Protein AF-A0A369YFT7-F1 (afdb_monomer)

Radius of gyration: 25.95 Å; Cα contacts (8 Å, |Δi|>4): 356; chains: 1; bounding box: 46×72×69 Å

Organism: NCBI:txid1078480

pLDDT: mean 83.48, std 13.33, range [41.38, 96.19]

Sequence (195 aa):
MGVKKPSEFSDGLKAKIPFRFQGQYYDEESGLHYNRFRYYDPEIGRFVSQDPIGLWGGVNLFEYAPNPTLWVDPLGLKYRSIGRSQNVLSDKDRTNKSTQNLSEWKRKICRSKIAEERLKFLGDNFVKIASGKWRSIDGNRQFRIKPDDYLGTHGMGKPVIPNTPHVHFEFLQPKGSSIHFNVVKNIHVPLDCCC

Foldseek 3Di:
DDDDDDPPPDDDDPDPDQDDPQQWGQDPVVRWTDQAVFTADPVVQWTPDFAPVHCVQHPDRTHQDPDSVQWGDNRSHHIDGPPDPVQLLDPPADADPQEAEAEDAVDAAAPVCLVVVVCVQQDPAWDASDVQWIAHPVSQKIKGDDPCLQQQQFADDVVGDGRFRWIWIWGWDAPPPDSHIYGNYIYTHTHDPVD

Nearest PDB structures (foldseek):
  8uxt-assembly1_A  TM=9.653E-01  e=3.811E-06  Acinetobacter baumannii AB307-0294
  7q97-assembly1_B  TM=8.320E-01  e=2.503E-06  Pseudomonas protegens Pf-5
  8qjd-assembly1_A  TM=8.197E-01  e=7.833E-06  Salmonella bongori N268-08
  8qjd-assembly2_B  TM=8.201E-01  e=1.266E-05  Salmonella bongori N268-08
  7pq5-assembly1_L  TM=8.079E-01  e=1.928E-05  Photorhabdus laumondii subsp. laumondii TTO1

Solvent-accessible surface area (backbone atoms only — not comparable to full-atom values): 11202 Å² total; per-residue (Å²): 139,80,84,75,76,82,76,87,85,79,88,82,78,83,78,84,69,45,70,63,62,82,58,25,36,54,37,83,89,79,70,30,29,42,17,83,72,37,44,30,36,78,90,83,64,28,36,80,53,71,35,93,68,38,71,82,44,32,92,57,42,35,64,50,45,100,44,69,90,42,24,41,29,62,49,43,55,49,53,45,60,78,60,65,66,87,38,61,64,52,87,76,62,49,78,53,96,81,32,46,75,44,60,43,82,93,50,68,42,35,64,79,46,48,66,58,53,46,38,71,69,39,41,98,56,59,46,77,66,50,90,50,31,34,31,15,75,89,40,40,32,36,40,38,44,49,71,52,39,51,70,0,76,73,29,44,59,87,77,67,40,70,71,34,24,26,37,38,47,32,36,34,44,64,53,73,95,44,69,48,50,38,36,49,34,38,37,38,34,37,46,39,90,90,69

Mean predicted aligned error: 14.49 Å

Structure (mmCIF, N/CA/C/O backbone):
data_AF-A0A369YFT7-F1
#
_entry.id   AF-A0A369YFT7-F1
#
loop_
_atom_site.group_PDB
_atom_site.id
_atom_site.type_symbol
_atom_site.label_atom_id
_atom_site.label_alt_id
_atom_site.label_comp_id
_atom_site.label_asym_id
_atom_site.label_entity_id
_atom_site.label_seq_id
_atom_site.pdbx_PDB_ins_code
_atom_site.Cartn_x
_atom_site.Cartn_y
_atom_site.Cartn_z
_atom_site.occupancy
_atom_site.B_iso_or_equiv
_atom_site.auth_seq_id
_atom_site.auth_comp_id
_atom_site.auth_asym_id
_atom_site.auth_atom_id
_atom_site.pdbx_PDB_model_num
ATOM 1 N N . MET A 1 1 ? 2.097 -55.453 37.021 1.00 41.38 1 MET A N 1
ATOM 2 C CA . MET A 1 1 ? 2.554 -54.436 36.048 1.00 41.38 1 MET A CA 1
ATOM 3 C C . MET A 1 1 ? 1.664 -53.208 36.190 1.00 41.38 1 MET A C 1
ATOM 5 O O . MET A 1 1 ? 0.592 -53.170 35.610 1.00 41.38 1 MET A O 1
ATOM 9 N N . GLY A 1 2 ? 2.044 -52.261 37.050 1.00 44.75 2 GLY A N 1
ATOM 10 C CA . GLY A 1 2 ? 1.312 -51.004 37.227 1.00 44.75 2 GLY A CA 1
ATOM 11 C C . GLY A 1 2 ? 1.998 -49.911 36.420 1.00 44.75 2 GLY A C 1
ATOM 12 O O . GLY A 1 2 ? 3.115 -49.522 36.754 1.00 44.75 2 GLY A O 1
ATOM 13 N N . VAL A 1 3 ? 1.363 -49.457 35.342 1.00 50.62 3 VAL A N 1
ATOM 14 C CA . VAL A 1 3 ? 1.841 -48.326 34.540 1.00 50.62 3 VAL A CA 1
ATOM 15 C C . VAL A 1 3 ? 1.751 -47.071 35.413 1.00 50.62 3 VAL A C 1
ATOM 17 O O . VAL A 1 3 ? 0.656 -46.631 35.761 1.00 50.62 3 VAL A O 1
ATOM 20 N N . LYS A 1 4 ? 2.896 -46.512 35.819 1.00 46.97 4 LYS A N 1
ATOM 21 C CA . LYS A 1 4 ? 2.940 -45.200 36.477 1.00 46.97 4 LYS A CA 1
ATOM 22 C C . LYS A 1 4 ? 2.504 -44.147 35.454 1.00 46.97 4 LYS A C 1
ATOM 24 O O . LYS A 1 4 ? 3.092 -44.073 34.377 1.00 46.97 4 LYS A O 1
ATOM 29 N N . LYS A 1 5 ? 1.485 -43.344 35.785 1.00 50.97 5 LYS A N 1
ATOM 30 C CA . LYS A 1 5 ? 1.153 -42.134 35.016 1.00 50.97 5 LYS A CA 1
ATOM 31 C C . LYS A 1 5 ? 2.390 -41.225 34.985 1.00 50.97 5 LYS A C 1
ATOM 33 O O . LYS A 1 5 ? 3.032 -41.093 36.032 1.00 50.97 5 LYS A O 1
ATOM 38 N N . PRO A 1 6 ? 2.742 -40.622 33.838 1.00 47.91 6 PRO A N 1
ATOM 39 C CA . PRO A 1 6 ? 3.833 -39.663 33.798 1.00 47.91 6 PRO A CA 1
ATOM 40 C C . PRO A 1 6 ? 3.480 -38.483 34.707 1.00 47.91 6 PRO A C 1
ATOM 42 O O . PRO A 1 6 ? 2.400 -37.906 34.608 1.00 47.91 6 PRO A O 1
ATOM 45 N N . SER A 1 7 ? 4.386 -38.188 35.635 1.00 49.47 7 SER A N 1
ATOM 46 C CA . SER A 1 7 ? 4.356 -37.008 36.489 1.00 49.47 7 SER A CA 1
ATOM 47 C C . SER A 1 7 ? 4.338 -35.756 35.617 1.00 49.47 7 SER A C 1
ATOM 49 O O . SER A 1 7 ? 5.260 -35.553 34.824 1.00 49.47 7 SER A O 1
ATOM 51 N N . GLU A 1 8 ? 3.299 -34.938 35.769 1.00 50.91 8 GLU A N 1
ATOM 52 C CA . GLU A 1 8 ? 3.213 -33.592 35.209 1.00 50.91 8 GLU A CA 1
ATOM 53 C C . GLU A 1 8 ? 4.400 -32.770 35.719 1.00 50.91 8 GLU A C 1
ATOM 55 O O . GLU A 1 8 ? 4.444 -32.346 36.870 1.00 50.91 8 GLU A O 1
ATOM 60 N N . PHE A 1 9 ? 5.4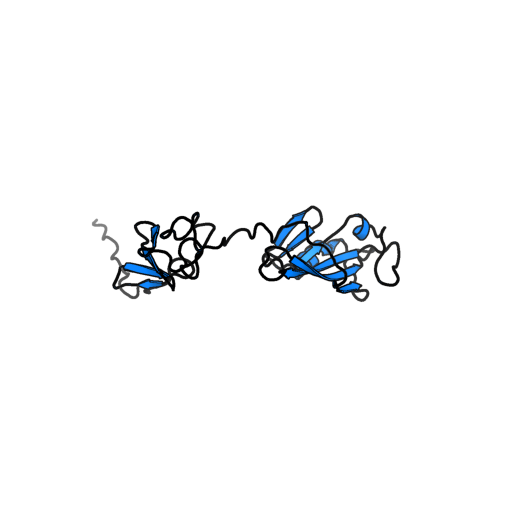05 -32.596 34.865 1.00 54.72 9 PHE A N 1
ATOM 61 C CA . PHE A 1 9 ? 6.552 -31.743 35.134 1.00 54.72 9 PHE A CA 1
ATOM 62 C C . PHE A 1 9 ? 6.399 -30.472 34.299 1.00 54.72 9 PHE A C 1
ATOM 64 O O . PHE A 1 9 ? 6.987 -30.342 33.228 1.00 54.72 9 PHE A O 1
ATOM 71 N N . SER A 1 10 ? 5.552 -29.547 34.755 1.00 51.22 10 SER A N 1
ATOM 72 C CA . SER A 1 10 ? 5.531 -28.177 34.226 1.00 51.22 10 SER A CA 1
ATOM 73 C C . SER A 1 10 ? 4.962 -27.170 35.231 1.00 51.22 10 SER A C 1
ATOM 75 O O . SER A 1 10 ? 4.058 -26.407 34.899 1.00 51.22 10 SER A O 1
ATOM 77 N N . ASP A 1 11 ? 5.499 -27.150 36.449 1.00 61.72 11 ASP A N 1
ATOM 78 C CA . ASP A 1 11 ? 5.366 -25.996 37.341 1.00 61.72 11 ASP A CA 1
ATOM 79 C C . ASP A 1 11 ? 6.701 -25.251 37.373 1.00 61.72 11 ASP A C 1
ATOM 81 O O . ASP A 1 11 ? 7.661 -25.670 38.016 1.00 61.72 11 ASP A O 1
ATOM 85 N N . GLY A 1 12 ? 6.787 -24.156 36.615 1.00 54.06 12 GLY A N 1
ATOM 86 C CA . GLY A 1 12 ? 7.964 -23.289 36.612 1.00 54.06 12 GLY A CA 1
ATOM 87 C C . GLY A 1 12 ? 8.049 -22.409 35.370 1.00 54.06 12 GLY A C 1
ATOM 88 O O . GLY A 1 12 ? 8.667 -22.792 34.386 1.00 54.06 12 GLY A O 1
ATOM 89 N N . LEU A 1 13 ? 7.442 -21.220 35.455 1.00 55.09 13 LEU A N 1
ATOM 90 C CA . LEU A 1 13 ? 7.332 -20.166 34.432 1.00 55.09 13 LEU A CA 1
ATOM 91 C C . LEU A 1 13 ? 6.370 -20.446 33.260 1.00 55.09 13 LEU A C 1
ATOM 93 O O . LEU A 1 13 ? 6.761 -20.512 32.096 1.00 55.09 13 LEU A O 1
ATOM 97 N N . LYS A 1 14 ? 5.059 -20.407 33.540 1.00 61.78 14 LYS A N 1
ATOM 98 C CA . LYS A 1 14 ? 4.131 -19.837 32.548 1.00 61.78 14 LYS A CA 1
ATOM 99 C C . LYS A 1 14 ? 4.479 -18.358 32.409 1.00 61.78 14 LYS A C 1
ATOM 101 O O . LYS A 1 14 ? 4.177 -17.565 33.299 1.00 61.78 14 LYS A O 1
ATOM 106 N N 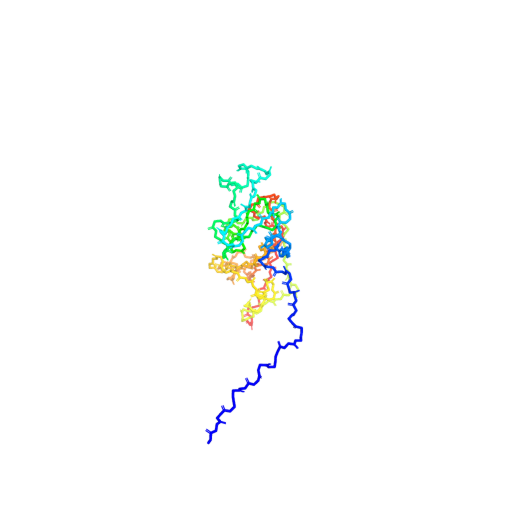. ALA A 1 15 ? 5.140 -17.989 31.317 1.00 65.31 15 ALA A N 1
ATOM 107 C CA . ALA A 1 15 ? 5.305 -16.587 30.970 1.00 65.31 15 ALA A CA 1
ATOM 108 C C . ALA A 1 15 ? 3.908 -15.950 30.884 1.00 65.31 15 ALA A C 1
ATOM 110 O O . ALA A 1 15 ? 3.095 -16.329 30.038 1.00 65.31 15 ALA A O 1
ATOM 111 N N . LYS A 1 16 ? 3.609 -15.010 31.786 1.00 77.56 16 LYS A N 1
ATOM 112 C CA . LYS A 1 16 ? 2.419 -14.165 31.683 1.00 77.56 16 LYS A CA 1
ATOM 113 C C . LYS A 1 16 ? 2.631 -13.240 30.491 1.00 77.56 16 LYS A C 1
ATOM 115 O O . LYS A 1 16 ? 3.303 -12.222 30.606 1.00 77.56 16 LYS A O 1
ATOM 120 N N . ILE A 1 17 ? 2.124 -13.640 29.329 1.00 85.19 17 ILE A N 1
ATOM 121 C CA . ILE A 1 17 ? 2.136 -12.818 28.119 1.00 85.19 17 ILE A CA 1
ATOM 122 C C . ILE A 1 17 ? 0.864 -11.966 28.165 1.00 85.19 17 ILE A C 1
ATOM 124 O O . ILE A 1 17 ? -0.229 -12.512 27.988 1.00 85.19 17 ILE A O 1
ATOM 128 N N . PRO A 1 18 ? 0.960 -10.649 28.422 1.00 88.12 18 PRO A N 1
ATOM 129 C CA . PRO A 1 18 ? -0.221 -9.801 28.533 1.00 88.12 18 PRO A CA 1
ATOM 130 C C . PRO A 1 18 ? -0.769 -9.393 27.161 1.00 88.12 18 PRO A C 1
ATOM 132 O O . PRO A 1 18 ? -1.862 -8.852 27.068 1.00 88.12 18 PRO A O 1
ATOM 135 N N . PHE A 1 19 ? -0.041 -9.652 26.076 1.00 90.19 19 PHE A N 1
ATOM 136 C CA . PHE A 1 19 ? -0.494 -9.319 24.730 1.00 90.19 19 PHE A CA 1
ATOM 137 C C . PHE A 1 19 ? -1.666 -10.213 24.298 1.00 90.19 19 PHE A C 1
ATOM 139 O O . PHE A 1 19 ? -1.686 -11.418 24.571 1.00 90.19 19 PHE A O 1
ATOM 146 N N . ARG A 1 20 ? -2.660 -9.605 23.644 1.00 89.38 20 ARG A N 1
ATOM 147 C CA . ARG A 1 20 ? -3.852 -10.274 23.094 1.00 89.38 20 ARG A CA 1
ATOM 148 C C . ARG A 1 20 ? -3.922 -10.026 21.584 1.00 89.38 20 ARG A C 1
ATOM 150 O O . ARG A 1 20 ? -2.911 -10.197 20.904 1.00 89.38 20 ARG A O 1
ATOM 157 N N . PHE A 1 21 ? -5.077 -9.644 21.032 1.00 83.69 21 PHE A N 1
ATOM 158 C CA . PHE A 1 21 ? -5.133 -9.184 19.642 1.00 83.69 21 PHE A CA 1
ATOM 159 C C . PHE A 1 21 ? -4.314 -7.904 19.434 1.00 83.69 21 PHE A C 1
ATOM 161 O O . PHE A 1 21 ? -3.857 -7.268 20.382 1.00 83.69 21 PHE A O 1
ATOM 168 N N . GLN A 1 22 ? -4.085 -7.539 18.172 1.00 78.75 22 GLN A N 1
ATOM 169 C CA . GLN A 1 22 ? -3.281 -6.369 17.820 1.00 78.75 22 GLN A CA 1
ATOM 170 C C . GLN A 1 22 ? -3.804 -5.111 18.534 1.00 78.75 22 GLN A C 1
ATOM 172 O O . GLN A 1 22 ? -4.945 -4.705 18.323 1.00 78.75 22 GLN A O 1
ATOM 177 N N . GLY A 1 23 ? -2.955 -4.502 19.368 1.00 83.44 23 GLY A N 1
ATOM 178 C CA . GLY A 1 23 ? -3.293 -3.311 20.157 1.00 83.44 23 GLY A CA 1
ATOM 179 C C . GLY A 1 23 ? -3.913 -3.578 21.535 1.00 83.44 23 GLY A C 1
ATOM 180 O O . GLY A 1 23 ? -4.126 -2.619 22.269 1.00 83.44 23 GLY A O 1
ATOM 181 N N . GLN A 1 24 ? -4.148 -4.841 21.910 1.00 91.00 24 GLN A N 1
ATOM 182 C CA . GLN A 1 24 ? -4.788 -5.213 23.173 1.00 91.00 24 GLN A CA 1
ATOM 183 C C . GLN A 1 24 ? -3.790 -5.692 24.234 1.00 91.0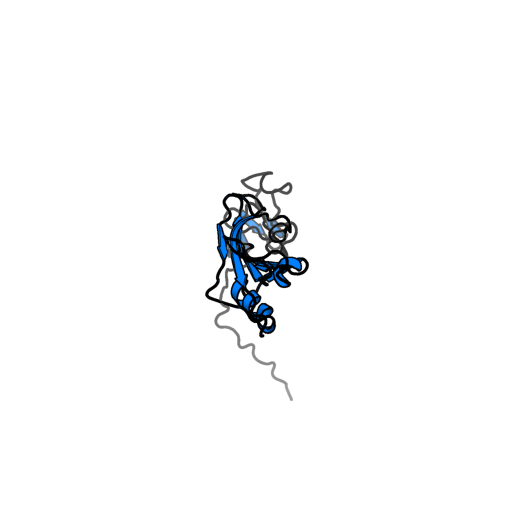0 24 GLN A C 1
ATOM 185 O O . GLN A 1 24 ? -2.902 -6.508 23.961 1.00 91.00 24 GLN A O 1
ATOM 190 N N . TYR A 1 25 ? -4.013 -5.239 25.468 1.00 93.38 25 TYR A N 1
ATOM 191 C CA . TYR A 1 25 ? -3.302 -5.670 26.669 1.00 93.38 25 TYR A CA 1
ATOM 192 C C . TYR A 1 25 ? -4.283 -6.303 27.658 1.00 93.38 25 TYR A C 1
ATOM 194 O O . TYR A 1 25 ? -5.344 -5.749 27.916 1.00 93.38 25 TYR A O 1
ATOM 202 N N . TYR A 1 26 ? -3.953 -7.465 28.201 1.00 93.81 26 TYR A N 1
ATOM 203 C CA . TYR A 1 26 ? -4.776 -8.139 29.196 1.00 93.81 26 TYR A CA 1
ATOM 204 C C . TYR A 1 26 ? -4.639 -7.481 30.558 1.00 93.81 26 TYR A C 1
ATOM 206 O O . TYR A 1 26 ? -3.531 -7.358 31.080 1.00 93.81 26 TYR A O 1
ATOM 214 N N . ASP A 1 27 ? -5.773 -7.104 31.126 1.00 91.88 27 ASP A N 1
ATOM 215 C CA . ASP A 1 27 ? -5.877 -6.620 32.488 1.00 91.88 27 ASP A CA 1
ATOM 216 C C . ASP A 1 27 ? -6.297 -7.775 33.408 1.00 91.88 27 ASP A C 1
ATOM 218 O O . ASP A 1 27 ? -7.386 -8.332 33.274 1.00 91.88 27 ASP A O 1
ATOM 222 N N . GLU A 1 28 ? -5.405 -8.170 34.321 1.00 88.75 28 GLU A N 1
ATOM 223 C CA . GLU A 1 28 ? -5.635 -9.317 35.206 1.00 88.75 28 GLU A CA 1
ATOM 224 C C . GLU A 1 28 ? -6.698 -9.041 36.276 1.00 88.75 28 GLU A C 1
ATOM 226 O O . GLU A 1 28 ? -7.331 -9.989 36.734 1.00 88.75 28 GLU A O 1
ATOM 231 N N . GLU A 1 29 ? -6.891 -7.780 36.679 1.00 90.50 29 GLU A N 1
ATOM 232 C CA . GLU A 1 29 ? -7.838 -7.413 37.740 1.00 90.50 29 GLU A CA 1
ATOM 233 C C . GLU A 1 29 ? -9.286 -7.500 37.250 1.00 90.50 29 GLU A C 1
ATOM 235 O O . GLU A 1 29 ? -10.152 -8.028 37.946 1.00 90.50 29 GLU A O 1
ATOM 240 N N . SER A 1 30 ? -9.541 -7.018 36.031 1.00 89.94 30 SER A N 1
ATOM 241 C CA . SER A 1 30 ? -10.879 -7.016 35.433 1.00 89.94 30 SER A CA 1
ATOM 242 C C . SER A 1 30 ? -11.173 -8.238 34.560 1.00 89.94 30 SER A C 1
ATOM 244 O O . SER A 1 30 ? -12.336 -8.519 34.282 1.00 89.94 30 SER A O 1
ATOM 246 N N . GLY A 1 31 ? -10.143 -8.944 34.082 1.00 92.06 31 GLY A N 1
ATOM 247 C CA . GLY A 1 31 ? -10.274 -9.979 33.050 1.00 92.06 31 GLY A CA 1
ATOM 248 C C . GLY A 1 31 ? -10.525 -9.422 31.641 1.00 92.06 31 GLY A C 1
ATOM 249 O O . GLY A 1 31 ? -10.656 -10.191 30.687 1.00 92.06 31 GLY A O 1
ATOM 250 N N . LEU A 1 32 ? -10.571 -8.095 31.480 1.00 94.62 32 LEU A N 1
ATOM 251 C CA . LEU A 1 32 ? -10.841 -7.427 30.210 1.00 94.62 32 LEU A CA 1
ATOM 252 C C . LEU A 1 32 ? -9.553 -7.158 29.423 1.00 94.62 32 LEU A C 1
ATOM 254 O O . LEU A 1 32 ? -8.429 -7.211 29.922 1.00 94.62 32 LEU A O 1
ATOM 258 N N . HIS A 1 33 ? -9.711 -6.849 28.140 1.00 94.44 33 HIS A N 1
ATOM 259 C CA . HIS A 1 33 ? -8.618 -6.453 27.264 1.00 94.44 33 HIS A CA 1
ATOM 260 C C . HIS A 1 33 ? -8.613 -4.931 27.109 1.00 94.44 33 HIS A C 1
ATOM 262 O O . HIS A 1 33 ? -9.490 -4.348 26.472 1.00 94.44 33 HIS A O 1
ATOM 268 N N . TYR A 1 34 ? -7.603 -4.272 27.661 1.00 93.19 34 TYR A N 1
ATOM 269 C CA . TYR A 1 34 ? -7.378 -2.850 27.479 1.00 93.19 34 TYR A CA 1
ATOM 270 C C . TYR A 1 34 ? -6.964 -2.544 26.036 1.00 93.19 34 TYR A C 1
ATOM 272 O O . TYR A 1 34 ? -5.948 -3.034 25.540 1.00 93.19 34 TYR A O 1
ATOM 280 N N . ASN A 1 35 ? -7.756 -1.705 25.375 1.00 92.31 35 ASN A N 1
ATOM 281 C CA . ASN A 1 35 ? -7.600 -1.295 23.988 1.00 92.31 35 ASN A CA 1
ATOM 282 C C . ASN A 1 35 ? -7.581 0.243 23.926 1.00 92.31 35 ASN A C 1
ATOM 284 O O . ASN A 1 35 ? -8.504 0.881 23.420 1.00 92.31 35 ASN A O 1
ATOM 288 N N . ARG A 1 36 ? -6.540 0.826 24.536 1.00 90.25 36 ARG A N 1
ATOM 289 C CA . ARG A 1 36 ? -6.241 2.264 24.679 1.00 90.25 36 ARG A CA 1
ATOM 290 C C . ARG A 1 36 ? -7.397 3.135 25.198 1.00 90.25 36 ARG A C 1
ATOM 292 O O . ARG A 1 36 ? -7.362 3.558 26.347 1.00 90.25 36 ARG A O 1
ATOM 299 N N . PHE A 1 37 ? -8.394 3.456 24.378 1.00 91.81 37 PHE A N 1
ATOM 300 C CA . PHE A 1 37 ? -9.533 4.278 24.803 1.00 91.81 37 PHE A CA 1
ATOM 301 C C . PHE A 1 37 ? -10.690 3.469 25.399 1.00 91.81 37 PHE A C 1
ATOM 303 O O . PHE A 1 37 ? -11.571 4.054 26.028 1.00 91.81 37 PHE A O 1
ATOM 310 N N . ARG A 1 38 ? -10.707 2.142 25.220 1.00 94.19 38 ARG A N 1
ATOM 311 C CA . ARG A 1 38 ? -11.808 1.281 25.675 1.00 94.19 38 ARG A CA 1
ATOM 312 C C . ARG A 1 38 ? -11.320 -0.055 26.221 1.00 94.19 38 ARG A C 1
ATOM 314 O O . ARG A 1 38 ? -10.252 -0.532 25.848 1.00 94.19 38 ARG A O 1
ATOM 321 N N . TYR A 1 39 ? -12.148 -0.678 27.055 1.00 95.25 39 TYR A N 1
ATOM 322 C CA . TYR A 1 39 ? -11.977 -2.062 27.495 1.00 95.25 39 TYR A CA 1
ATOM 323 C C . TYR A 1 39 ? -12.851 -2.991 26.650 1.00 95.25 39 TYR A C 1
ATOM 325 O O . TYR A 1 39 ? -14.035 -2.726 26.435 1.00 95.25 39 TYR A O 1
ATOM 333 N N . TYR A 1 40 ? -12.245 -4.058 26.142 1.00 94.50 40 TYR A N 1
ATOM 334 C CA . TYR A 1 40 ? -12.871 -5.086 25.324 1.00 94.50 40 TYR A CA 1
ATOM 335 C C . TYR A 1 40 ? -13.094 -6.346 26.155 1.00 94.50 40 TYR A C 1
ATOM 337 O O . TYR A 1 40 ? -12.169 -6.840 26.794 1.00 94.50 40 TYR A O 1
ATOM 345 N N . ASP A 1 41 ? -14.313 -6.863 26.118 1.00 94.75 41 ASP A N 1
ATOM 346 C CA . ASP A 1 41 ? -14.676 -8.126 26.738 1.00 94.75 41 ASP A CA 1
ATOM 347 C C . ASP A 1 41 ? -14.536 -9.261 25.704 1.00 94.75 41 ASP A C 1
ATOM 349 O O . ASP A 1 41 ? -15.280 -9.287 24.709 1.00 94.75 41 ASP A O 1
ATOM 353 N N . PRO A 1 42 ? -13.571 -10.183 25.889 1.00 91.62 42 PRO A N 1
ATOM 354 C CA . PRO A 1 42 ? -13.365 -11.293 24.970 1.00 91.62 42 PRO A CA 1
ATOM 355 C C . PRO A 1 42 ? -14.456 -12.369 25.040 1.00 91.62 42 PRO A C 1
ATOM 357 O O . PRO A 1 42 ? -14.597 -13.097 24.059 1.00 91.62 42 PRO A O 1
ATOM 360 N N . GLU A 1 43 ? -15.221 -12.479 26.132 1.00 92.00 43 GLU A N 1
ATOM 361 C CA . GLU A 1 43 ? -16.261 -13.507 26.286 1.00 92.00 43 GLU A CA 1
ATOM 362 C C . GLU A 1 43 ? -17.475 -13.207 25.404 1.00 92.00 43 GLU A C 1
ATOM 364 O O . GLU A 1 43 ? -18.003 -14.093 24.732 1.00 92.00 43 GLU A O 1
ATOM 369 N N . ILE A 1 44 ? -17.887 -11.938 25.351 1.00 91.50 44 ILE A N 1
ATOM 370 C CA . ILE A 1 44 ? -19.029 -11.479 24.539 1.00 91.50 44 ILE A CA 1
ATOM 371 C C . ILE A 1 44 ? -18.621 -10.828 23.209 1.00 91.50 44 ILE A C 1
ATOM 373 O O . ILE A 1 44 ? -19.476 -10.544 22.365 1.00 91.50 44 ILE A O 1
ATOM 377 N N . GLY A 1 45 ? -17.329 -10.559 23.019 1.00 91.38 45 GLY A N 1
ATOM 378 C CA . GLY A 1 45 ? -16.761 -10.074 21.766 1.00 91.38 45 GLY A CA 1
ATOM 379 C C . GLY A 1 45 ? -17.038 -8.600 21.440 1.00 91.38 45 GLY A C 1
ATOM 380 O O . GLY A 1 45 ? -17.247 -8.263 20.273 1.00 91.38 45 GLY A O 1
ATOM 381 N N . ARG A 1 46 ? -17.089 -7.708 22.441 1.00 93.50 46 ARG A N 1
ATOM 382 C CA . ARG A 1 46 ? -17.404 -6.273 22.248 1.00 93.50 46 ARG A CA 1
ATOM 383 C C . ARG A 1 46 ? -16.770 -5.369 23.306 1.00 93.50 46 ARG A C 1
ATOM 385 O O . ARG A 1 46 ? -16.261 -5.844 24.313 1.00 93.50 46 ARG A O 1
ATOM 392 N N . PHE A 1 47 ? -16.811 -4.057 23.089 1.00 95.75 47 PHE A N 1
ATOM 393 C CA . PHE A 1 47 ? -16.438 -3.082 24.113 1.00 95.75 47 PHE A CA 1
ATOM 394 C C . PHE A 1 47 ? -17.491 -3.000 25.219 1.00 95.75 47 PHE A C 1
ATOM 396 O O . PHE A 1 47 ? -18.689 -3.106 24.955 1.00 95.75 47 PHE A O 1
ATOM 403 N N . VAL A 1 48 ? -17.035 -2.769 26.451 1.00 95.69 48 VAL A N 1
ATOM 404 C CA . VAL A 1 48 ? -17.914 -2.600 27.623 1.00 95.69 48 VAL A CA 1
ATOM 405 C C . VAL A 1 48 ? -18.464 -1.175 27.749 1.00 95.69 48 VAL A C 1
ATOM 407 O O . VAL A 1 48 ? -19.473 -0.953 28.412 1.00 95.69 48 VAL A O 1
ATOM 410 N N . SER A 1 49 ? -17.826 -0.203 27.092 1.00 94.19 49 SER A N 1
ATOM 411 C CA . SER A 1 49 ? -18.240 1.202 27.054 1.00 94.19 49 SER A CA 1
ATOM 412 C C . SER A 1 49 ? -18.594 1.652 25.636 1.00 94.19 49 SER A C 1
ATOM 414 O O . SER A 1 49 ? -18.082 1.120 24.647 1.00 94.19 49 SER A O 1
ATOM 416 N N . GLN A 1 50 ? -19.478 2.651 25.542 1.00 94.31 50 GLN A N 1
ATOM 417 C CA . GLN A 1 50 ? -19.807 3.299 24.271 1.00 94.31 50 GLN A CA 1
ATOM 418 C C . GLN A 1 50 ? -18.579 3.996 23.678 1.00 94.31 50 GLN A C 1
ATOM 420 O O . GLN A 1 50 ? -17.720 4.495 24.408 1.00 94.31 50 GLN A O 1
ATOM 425 N N . ASP A 1 51 ? -18.524 4.056 22.349 1.00 90.31 51 ASP A N 1
ATOM 426 C CA . ASP A 1 51 ? -17.475 4.760 21.622 1.00 90.31 51 ASP A CA 1
ATOM 427 C C . ASP A 1 51 ? -17.413 6.254 22.008 1.00 90.31 51 ASP A C 1
ATOM 429 O O . ASP A 1 51 ? -18.398 6.970 21.796 1.00 90.31 51 ASP A O 1
ATOM 433 N N . PRO A 1 52 ? -16.275 6.763 22.527 1.00 91.19 52 PRO A N 1
ATOM 434 C CA . PRO A 1 52 ? -16.111 8.176 22.869 1.00 91.19 52 PRO A CA 1
ATOM 435 C C . PRO A 1 52 ? -16.303 9.131 21.687 1.00 91.19 52 PRO A C 1
ATOM 437 O O . PRO A 1 52 ? -16.647 10.293 21.894 1.00 91.19 52 PRO A O 1
ATOM 440 N N . ILE A 1 53 ? -16.083 8.665 20.450 1.00 90.31 53 ILE A N 1
ATOM 441 C CA . ILE A 1 53 ? -16.331 9.467 19.241 1.00 90.31 53 ILE A CA 1
ATOM 442 C C . ILE A 1 53 ? -17.743 9.259 18.669 1.00 90.31 53 ILE A C 1
ATOM 444 O O . ILE A 1 53 ? -18.079 9.802 17.614 1.00 90.31 53 ILE A O 1
ATOM 448 N N . GLY A 1 54 ? -18.594 8.501 19.363 1.00 90.62 54 GLY A N 1
ATOM 449 C CA . GLY A 1 54 ? -19.982 8.254 18.991 1.00 90.62 54 GLY A CA 1
ATOM 450 C C . GLY A 1 54 ? -20.117 7.611 17.609 1.00 90.62 54 GLY A C 1
ATOM 451 O O . GLY A 1 54 ? -19.331 6.752 17.211 1.00 90.62 54 GLY A O 1
ATOM 452 N N . LEU A 1 55 ? -21.102 8.075 16.835 1.00 88.69 55 LEU A N 1
ATOM 453 C CA . LEU A 1 55 ? -21.423 7.530 15.508 1.00 88.69 55 LEU A CA 1
ATOM 454 C C . LEU A 1 55 ? -20.302 7.693 14.462 1.00 88.69 55 LEU A C 1
ATOM 456 O O . LEU A 1 55 ? -20.366 7.087 13.393 1.00 88.69 55 LEU A O 1
ATOM 460 N N . TRP A 1 56 ? -19.259 8.484 14.747 1.00 79.50 56 TRP A N 1
ATOM 461 C CA . TRP A 1 56 ? -18.088 8.613 13.871 1.00 79.50 56 TRP A CA 1
ATOM 462 C C . TRP A 1 56 ? -17.213 7.347 13.844 1.00 79.50 56 TRP A C 1
ATOM 464 O O . TRP A 1 56 ? -16.503 7.113 12.850 1.00 79.50 56 TRP A O 1
ATOM 474 N N . GLY A 1 57 ? -17.268 6.547 14.918 1.00 78.06 57 GLY A N 1
ATOM 475 C CA . GLY A 1 57 ? -16.607 5.243 15.041 1.00 78.06 57 GLY A CA 1
ATOM 476 C C . GLY A 1 57 ? -17.371 4.115 14.343 1.00 78.06 57 GLY A C 1
ATOM 477 O O . GLY A 1 57 ? -16.758 3.186 13.821 1.00 78.06 57 GLY A O 1
ATOM 478 N N . GLY A 1 58 ? -18.694 4.245 14.231 1.00 85.06 58 GLY A N 1
ATOM 479 C CA . GLY A 1 58 ? -19.582 3.285 13.580 1.00 85.06 58 GLY A CA 1
ATOM 480 C C . GLY A 1 58 ? -21.014 3.406 14.098 1.00 85.06 58 GLY A C 1
ATOM 481 O O . GLY A 1 58 ? -21.284 4.123 15.058 1.00 85.06 58 GLY A O 1
ATOM 482 N N . VAL A 1 59 ? -21.950 2.694 13.464 1.00 88.94 59 VAL A N 1
ATOM 483 C CA . VAL A 1 59 ? -23.359 2.677 13.907 1.00 88.94 59 VAL A CA 1
ATOM 484 C C . VAL A 1 59 ? -23.515 1.893 15.215 1.00 88.94 59 VAL A C 1
ATOM 486 O O . VAL A 1 59 ? -24.357 2.230 16.043 1.00 88.94 59 VAL A O 1
ATOM 489 N N . ASN A 1 60 ? -22.684 0.869 15.425 1.00 91.50 60 ASN A N 1
ATOM 490 C CA . ASN A 1 60 ? -22.660 0.100 16.660 1.00 91.50 60 ASN A CA 1
ATOM 491 C C . ASN A 1 60 ? -21.590 0.648 17.616 1.00 91.50 60 ASN A C 1
ATOM 493 O O . ASN A 1 60 ? -20.397 0.418 17.438 1.00 91.50 60 ASN A O 1
ATOM 497 N N . LEU A 1 61 ? -22.036 1.350 18.658 1.00 92.88 61 LEU A N 1
ATOM 498 C CA . LEU A 1 61 ? -21.169 2.049 19.615 1.00 92.88 61 LEU A CA 1
ATOM 499 C C . LEU A 1 61 ? -20.312 1.121 20.490 1.00 92.88 61 LEU A C 1
ATOM 501 O O . LEU A 1 61 ? -19.387 1.596 21.144 1.00 92.88 61 LEU A O 1
ATOM 505 N N . PHE A 1 62 ? -20.610 -0.178 20.518 1.00 93.94 62 PHE A N 1
ATOM 506 C CA . PHE A 1 62 ? -19.891 -1.166 21.325 1.00 93.94 62 PHE A CA 1
ATOM 507 C C . PHE A 1 62 ? -19.045 -2.121 20.472 1.00 93.94 62 PHE A C 1
ATOM 509 O O . PHE A 1 62 ? -18.388 -3.011 21.001 1.00 93.94 62 PHE A O 1
ATOM 516 N N . GLU A 1 63 ? -19.059 -1.988 19.149 1.00 92.50 63 GLU A N 1
ATOM 517 C CA . GLU A 1 63 ? -18.402 -2.937 18.253 1.00 92.50 63 GLU A CA 1
ATOM 518 C C . GLU A 1 63 ? -16.879 -2.775 18.239 1.00 92.50 63 GLU A C 1
ATOM 520 O O . GLU A 1 63 ? -16.367 -1.666 18.115 1.00 92.50 63 GLU A O 1
ATOM 525 N N . TYR A 1 64 ? -16.152 -3.896 18.313 1.00 88.88 64 TYR A N 1
ATOM 526 C CA . TYR A 1 64 ? -14.704 -3.915 18.085 1.00 88.88 64 TYR A CA 1
ATOM 527 C C . TYR A 1 64 ? -14.369 -3.798 16.599 1.00 88.88 64 TYR A C 1
ATOM 529 O O . TYR A 1 64 ? -13.694 -2.865 16.169 1.00 88.88 64 TYR A O 1
ATOM 537 N N . ALA A 1 65 ? -14.851 -4.752 15.804 1.00 87.56 65 ALA A N 1
ATOM 538 C CA . ALA A 1 65 ? -14.744 -4.739 14.357 1.00 87.56 65 ALA A CA 1
ATOM 539 C C . ALA A 1 65 ? -15.807 -5.678 13.754 1.00 87.56 65 ALA A C 1
ATOM 541 O O . ALA A 1 65 ? -15.953 -6.794 14.255 1.00 87.56 65 ALA A O 1
ATOM 542 N N . PRO A 1 66 ? -16.453 -5.305 12.633 1.00 85.56 66 PRO A N 1
ATOM 543 C CA . PRO A 1 66 ? -17.388 -6.174 11.909 1.00 85.56 66 PRO A CA 1
ATOM 544 C C . PRO A 1 66 ? -16.812 -7.527 11.496 1.00 85.56 66 PRO A C 1
ATOM 546 O O . PRO A 1 66 ? -17.528 -8.517 11.371 1.00 85.56 66 PRO A O 1
ATOM 549 N N . ASN A 1 67 ? -15.502 -7.575 11.249 1.00 85.06 67 ASN A N 1
ATOM 550 C CA . ASN A 1 67 ? -14.786 -8.802 10.945 1.00 85.06 67 ASN A CA 1
ATOM 551 C C . ASN A 1 67 ? -13.395 -8.753 11.609 1.00 85.06 67 ASN A C 1
ATOM 553 O O . ASN A 1 67 ? -12.480 -8.161 11.031 1.00 85.06 67 ASN A O 1
ATOM 557 N N . PRO A 1 68 ? -13.207 -9.359 12.796 1.00 81.50 68 PRO A N 1
ATOM 558 C CA . PRO A 1 68 ? -11.950 -9.285 13.547 1.00 81.50 68 PRO A CA 1
ATOM 559 C C . PRO A 1 68 ? -10.795 -10.077 12.912 1.00 81.50 68 PRO A C 1
ATOM 561 O O . PRO A 1 68 ? -9.644 -9.895 13.297 1.00 81.50 68 PRO A O 1
ATOM 564 N N . THR A 1 69 ? -11.061 -10.940 11.923 1.00 82.50 69 THR A N 1
ATOM 565 C CA . THR A 1 69 ? -10.007 -11.606 11.138 1.00 82.50 69 THR A CA 1
ATOM 566 C C . THR A 1 69 ? -9.433 -10.701 10.055 1.00 82.50 69 THR A C 1
ATOM 568 O O . THR A 1 69 ? -8.264 -10.835 9.696 1.00 82.50 69 THR A O 1
ATOM 571 N N . LEU A 1 70 ? -10.230 -9.773 9.523 1.00 79.75 70 LEU A N 1
ATOM 572 C CA . LEU A 1 70 ? -9.786 -8.853 8.483 1.00 79.75 70 LEU A CA 1
ATOM 573 C C . LEU A 1 70 ? -9.454 -7.464 9.022 1.00 79.75 70 LEU A C 1
ATOM 575 O O . LEU A 1 70 ? -8.716 -6.745 8.348 1.00 79.75 70 LEU A O 1
ATOM 579 N N . TRP A 1 71 ? -10.073 -7.021 10.116 1.00 83.44 71 TRP A N 1
ATOM 580 C CA . TRP A 1 71 ? -10.087 -5.634 10.585 1.00 83.44 71 TRP A CA 1
ATOM 581 C C . TRP A 1 71 ? -9.626 -5.555 12.051 1.00 83.44 71 TRP A C 1
ATOM 583 O O . TRP A 1 71 ? -9.867 -6.464 12.835 1.00 83.44 71 TRP A O 1
ATOM 593 N N . VAL A 1 72 ? -8.962 -4.457 12.413 1.00 85.81 72 VAL A N 1
ATOM 594 C CA . VAL A 1 72 ? -8.442 -4.166 13.761 1.00 85.81 72 VAL A CA 1
ATOM 595 C C . VAL A 1 72 ? -8.816 -2.758 14.171 1.0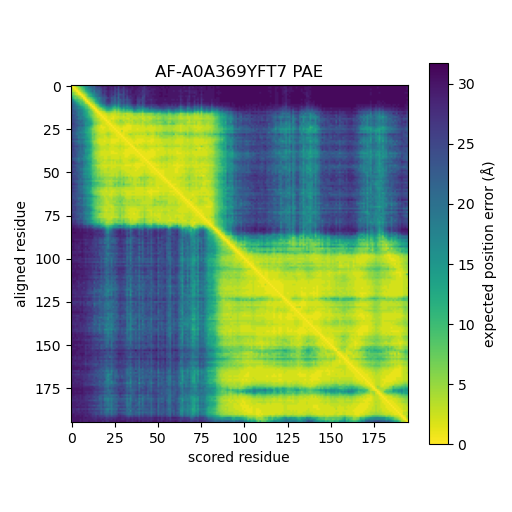0 85.81 72 VAL A C 1
ATOM 597 O O . VAL A 1 72 ? -8.797 -1.865 13.331 1.00 85.81 72 VAL A O 1
ATOM 600 N N . ASP A 1 73 ? -9.080 -2.530 15.452 1.00 86.19 73 ASP A N 1
ATOM 601 C CA . ASP A 1 73 ? -9.201 -1.193 16.041 1.00 86.19 73 ASP A CA 1
ATOM 602 C C . ASP A 1 73 ? -8.014 -0.923 16.989 1.00 86.19 73 ASP A C 1
ATOM 604 O O . ASP A 1 73 ? -8.096 -1.258 18.172 1.00 86.19 73 ASP A O 1
ATOM 608 N N . PRO A 1 74 ? -6.890 -0.349 16.502 1.00 84.19 74 PRO A N 1
ATOM 609 C CA . PRO A 1 74 ? -5.675 -0.166 17.305 1.00 84.19 74 PRO A CA 1
ATOM 610 C C . PRO A 1 74 ? -5.817 0.869 18.421 1.00 84.19 74 PRO A C 1
ATOM 612 O O . PRO A 1 74 ? -4.985 0.924 19.323 1.00 84.19 74 PRO A O 1
ATOM 615 N N . LEU A 1 75 ? -6.809 1.754 18.312 1.00 85.56 75 LEU A N 1
ATOM 616 C CA . LEU A 1 75 ? -7.050 2.810 19.290 1.00 85.56 75 LEU A CA 1
ATOM 617 C C . LEU A 1 75 ? -8.230 2.472 20.200 1.00 85.56 75 LEU A C 1
ATOM 619 O O . LEU A 1 75 ? -8.336 3.053 21.271 1.00 85.56 75 LEU A O 1
ATOM 623 N N . GLY A 1 76 ? -9.114 1.562 19.801 1.00 85.62 76 GLY A N 1
ATOM 624 C CA . GLY A 1 76 ? -10.405 1.434 20.459 1.00 85.62 76 GLY A CA 1
ATOM 625 C C . GLY A 1 76 ? -11.286 2.646 20.160 1.00 85.62 76 GLY A C 1
ATOM 626 O O . GLY A 1 76 ? -11.945 3.126 21.067 1.00 85.62 76 GLY A O 1
ATOM 627 N N . LEU A 1 77 ? -11.272 3.160 18.929 1.00 86.12 77 LEU A N 1
ATOM 628 C CA . LEU A 1 77 ? -12.149 4.249 18.461 1.00 86.12 77 LEU A CA 1
ATOM 629 C C . LEU A 1 77 ? -12.711 3.982 17.063 1.00 86.12 77 LEU A C 1
ATOM 631 O O . LEU A 1 77 ? -13.794 4.436 16.722 1.00 86.12 77 LEU A O 1
ATOM 635 N N . LYS A 1 78 ? -11.940 3.321 16.196 1.00 85.00 78 LYS A N 1
ATOM 636 C CA . LYS A 1 78 ? -12.377 3.035 14.833 1.00 85.00 78 LYS A CA 1
ATOM 637 C C . LYS A 1 78 ? -11.560 1.902 14.248 1.00 85.00 78 LYS A C 1
ATOM 639 O O . LYS A 1 78 ? -10.341 2.012 14.091 1.00 85.00 78 LYS A O 1
ATOM 644 N N . TYR A 1 79 ? -12.250 0.848 13.839 1.00 79.94 79 TYR A N 1
ATOM 645 C CA . TYR A 1 79 ? -11.621 -0.256 13.140 1.00 79.94 79 TYR A CA 1
ATOM 646 C C . TYR A 1 79 ? -11.070 0.172 11.768 1.00 79.94 79 TYR A C 1
ATOM 648 O O . TYR A 1 79 ? -11.569 1.071 11.084 1.00 79.94 79 TYR A O 1
ATOM 656 N N . ARG A 1 80 ? -10.043 -0.540 11.320 1.00 78.19 80 ARG A N 1
ATOM 657 C CA . ARG A 1 80 ? -9.431 -0.446 10.001 1.00 78.19 80 ARG A CA 1
ATOM 658 C C . ARG A 1 80 ? -9.147 -1.851 9.493 1.00 78.19 80 ARG A C 1
ATOM 660 O O . ARG A 1 80 ? -8.656 -2.700 10.225 1.00 78.19 80 ARG A O 1
ATOM 667 N N . SER A 1 81 ? -9.398 -2.092 8.214 1.00 75.06 81 SER A N 1
ATOM 668 C CA . SER A 1 81 ? -9.031 -3.348 7.566 1.00 75.06 81 SER A CA 1
ATOM 669 C C . SER A 1 81 ? -7.506 -3.564 7.562 1.00 75.06 81 SER A C 1
ATOM 671 O O . SER A 1 81 ? -6.778 -2.770 6.961 1.00 75.06 81 SER A O 1
ATOM 673 N N . ILE A 1 82 ? -7.038 -4.652 8.181 1.00 64.69 82 ILE A N 1
ATOM 674 C CA . ILE A 1 82 ? -5.680 -5.217 8.064 1.00 64.69 82 ILE A CA 1
ATOM 675 C C . ILE A 1 82 ? -5.461 -5.804 6.666 1.00 64.69 82 ILE A C 1
ATOM 677 O O . ILE A 1 82 ? -4.363 -5.733 6.122 1.00 64.69 82 ILE A O 1
ATOM 681 N N . GLY A 1 83 ? -6.513 -6.335 6.045 1.00 58.12 83 GLY A N 1
ATOM 682 C CA . GLY A 1 83 ? -6.477 -6.862 4.685 1.00 58.12 83 GLY A CA 1
ATOM 683 C C . GLY A 1 83 ? -7.306 -6.007 3.736 1.00 58.12 83 GLY A C 1
ATOM 684 O O . GLY A 1 83 ? -8.505 -5.853 3.936 1.00 58.12 83 GLY A O 1
ATOM 685 N N . ARG A 1 84 ? -6.679 -5.521 2.660 1.00 47.25 84 ARG A N 1
ATOM 686 C CA . ARG A 1 84 ? -7.251 -4.663 1.605 1.00 47.25 84 ARG A CA 1
ATOM 687 C C . ARG A 1 84 ? -7.476 -3.216 2.035 1.00 47.25 84 ARG A C 1
ATOM 689 O O . ARG A 1 84 ? -8.588 -2.783 2.314 1.00 47.25 84 ARG A O 1
ATOM 696 N N . SER A 1 85 ? -6.447 -2.398 1.823 1.00 51.28 85 SER A N 1
ATOM 697 C CA . SER A 1 85 ? -6.752 -1.120 1.191 1.00 51.28 85 SER A CA 1
ATOM 698 C C . SER A 1 85 ? -7.425 -1.438 -0.144 1.00 51.28 85 SER A C 1
ATOM 700 O O . SER A 1 85 ? -6.752 -1.777 -1.116 1.00 51.28 85 SER A O 1
ATOM 702 N N . GLN A 1 86 ? -8.755 -1.364 -0.200 1.00 49.72 86 GLN A N 1
ATOM 703 C CA . GLN A 1 86 ? -9.506 -1.571 -1.443 1.00 49.72 86 GLN A CA 1
ATOM 704 C C . GLN A 1 86 ? -9.169 -0.519 -2.523 1.00 49.72 86 GLN A C 1
ATOM 706 O O . GLN A 1 86 ? -9.723 -0.558 -3.612 1.00 49.72 86 GLN A O 1
ATOM 711 N N . ASN A 1 87 ? -8.214 0.383 -2.257 1.00 52.12 87 ASN A N 1
ATOM 712 C CA . ASN A 1 87 ? -7.792 1.455 -3.151 1.00 52.12 87 ASN A CA 1
ATOM 713 C C . ASN A 1 87 ? -6.267 1.588 -3.339 1.00 52.12 87 ASN A C 1
ATOM 715 O O . ASN A 1 87 ? -5.842 2.346 -4.204 1.00 52.12 87 ASN A O 1
ATOM 719 N N . VAL A 1 88 ? -5.428 0.825 -2.621 1.00 54.69 88 VAL A N 1
ATOM 720 C CA . VAL A 1 88 ? -3.995 0.677 -2.981 1.00 54.69 88 VAL A CA 1
ATOM 721 C C . VAL A 1 88 ? -3.853 -0.080 -4.304 1.00 54.69 88 VAL A C 1
ATOM 723 O O . VAL A 1 88 ? -2.876 0.096 -5.016 1.00 54.69 88 VAL A O 1
ATOM 726 N N . LEU A 1 89 ? -4.847 -0.887 -4.673 1.00 58.53 89 LEU A N 1
ATOM 727 C CA . LEU A 1 89 ? -4.873 -1.658 -5.917 1.00 58.53 89 LEU A CA 1
ATOM 728 C C . LEU A 1 89 ? -5.715 -0.984 -7.011 1.00 58.53 89 LEU A C 1
ATOM 730 O O . LEU A 1 89 ? -6.189 -1.656 -7.921 1.00 58.53 89 LEU A O 1
ATOM 734 N N . SER A 1 90 ? -5.959 0.328 -6.920 1.00 63.81 90 SER A N 1
ATOM 735 C CA . SER A 1 90 ? -6.702 1.027 -7.970 1.00 63.81 90 SER A CA 1
ATOM 736 C C . SER A 1 90 ? -5.851 1.135 -9.236 1.00 63.81 90 SER A C 1
ATOM 738 O O . SER A 1 90 ? -4.696 1.552 -9.187 1.00 63.81 90 SER A O 1
ATOM 740 N N . ASP A 1 91 ? -6.448 0.872 -10.397 1.00 66.31 91 ASP A N 1
ATOM 741 C CA . ASP A 1 91 ? -5.770 1.076 -11.678 1.00 66.31 91 ASP A CA 1
ATOM 742 C C . ASP A 1 91 ? -5.708 2.540 -12.139 1.00 66.31 91 ASP A C 1
ATOM 744 O O . ASP A 1 91 ? -5.108 2.848 -13.170 1.00 66.31 91 ASP A O 1
ATOM 748 N N . LYS A 1 92 ? -6.305 3.455 -11.368 1.00 69.94 92 LYS A N 1
ATOM 749 C CA . LYS A 1 92 ? -6.542 4.849 -11.756 1.00 69.94 92 LYS A CA 1
ATOM 750 C C . LYS A 1 92 ? -5.394 5.804 -11.422 1.00 69.94 92 LYS A C 1
ATOM 752 O O . LYS A 1 92 ? -5.573 7.009 -11.597 1.00 69.94 92 LYS A O 1
ATOM 757 N N . ASP A 1 93 ? -4.236 5.321 -10.969 1.00 76.06 93 ASP A N 1
ATOM 758 C CA . ASP A 1 93 ? -3.091 6.203 -10.718 1.00 76.06 93 ASP A CA 1
ATOM 759 C C . ASP A 1 93 ? -2.624 6.827 -12.041 1.00 76.06 93 ASP A C 1
ATOM 761 O O . ASP A 1 93 ? -2.251 6.129 -12.988 1.00 76.06 93 ASP A O 1
ATOM 765 N N . ARG A 1 94 ? -2.669 8.159 -12.122 1.00 68.94 94 ARG A N 1
ATOM 766 C CA . ARG A 1 94 ? -2.272 8.912 -13.316 1.00 68.94 94 ARG A CA 1
ATOM 767 C C . ARG A 1 94 ? -1.036 9.745 -13.018 1.00 68.94 94 ARG A C 1
ATOM 769 O O . ARG A 1 94 ? -0.930 10.370 -11.963 1.00 68.94 94 ARG A O 1
ATOM 776 N N . THR A 1 95 ? -0.128 9.791 -13.984 1.00 76.19 95 THR A N 1
ATOM 777 C CA . THR A 1 95 ? 0.911 10.820 -14.043 1.00 76.19 95 THR A CA 1
ATOM 778 C C . THR A 1 95 ? 0.253 12.185 -14.230 1.00 76.19 95 THR A C 1
ATOM 780 O O . THR A 1 95 ? -0.714 12.314 -14.983 1.00 76.19 95 THR A O 1
ATOM 783 N N . ASN A 1 96 ? 0.780 13.212 -13.577 1.00 79.81 96 ASN A N 1
ATOM 784 C CA . ASN A 1 96 ? 0.306 14.587 -13.689 1.00 79.81 96 ASN A CA 1
ATOM 785 C C . ASN A 1 96 ? 1.471 15.530 -14.045 1.00 79.81 96 ASN A C 1
ATOM 787 O O . ASN A 1 96 ? 2.605 15.092 -14.238 1.00 79.81 96 ASN A O 1
ATOM 791 N N . LYS A 1 97 ? 1.202 16.840 -14.134 1.00 79.25 97 LYS A N 1
ATOM 792 C CA . LYS A 1 97 ? 2.228 17.847 -14.467 1.00 79.25 97 LYS A CA 1
ATOM 793 C C . LYS A 1 97 ? 3.388 17.897 -13.461 1.00 79.25 97 LYS A C 1
ATOM 795 O O . LYS A 1 97 ? 4.488 18.265 -13.848 1.00 79.25 97 LYS A O 1
ATOM 800 N N . SER A 1 98 ? 3.154 17.528 -12.199 1.00 84.31 98 SER A N 1
ATOM 801 C CA . SER A 1 98 ? 4.188 17.493 -11.155 1.00 84.31 98 SER A CA 1
ATOM 802 C C . SER A 1 98 ? 4.985 16.185 -11.117 1.00 84.31 98 SER A C 1
ATOM 804 O O . SER A 1 98 ? 5.967 16.104 -10.384 1.00 84.31 98 SER A O 1
ATOM 806 N N . THR A 1 99 ? 4.591 15.158 -11.878 1.00 89.06 99 THR A N 1
ATOM 807 C CA . THR A 1 99 ? 5.316 13.886 -11.910 1.00 89.06 99 THR A CA 1
ATOM 808 C C . THR A 1 99 ? 6.705 14.081 -12.514 1.00 89.06 99 THR A C 1
ATOM 810 O O . THR A 1 99 ? 6.851 14.467 -13.678 1.00 89.06 99 THR A O 1
ATOM 813 N N . GLN A 1 100 ? 7.738 13.729 -11.753 1.00 92.56 100 GLN A N 1
ATOM 814 C CA . GLN A 1 100 ? 9.108 13.695 -12.247 1.00 92.56 100 GLN A CA 1
ATOM 815 C C . GLN A 1 100 ? 9.302 12.467 -13.137 1.00 92.56 100 GLN A C 1
ATOM 817 O O . GLN A 1 100 ? 9.410 11.342 -12.651 1.00 92.56 100 GLN A O 1
ATOM 822 N N . ASN A 1 101 ? 9.339 12.683 -14.450 1.00 90.94 101 ASN A N 1
ATOM 823 C CA . ASN A 1 101 ? 9.645 11.636 -15.420 1.00 90.94 101 ASN A CA 1
ATOM 824 C C . ASN A 1 101 ? 11.149 11.632 -15.696 1.00 90.94 101 ASN A C 1
ATOM 826 O O . ASN A 1 101 ? 11.678 12.610 -16.223 1.00 90.94 101 ASN A O 1
ATOM 830 N N . LEU A 1 102 ? 11.820 10.541 -15.338 1.00 91.62 102 LEU A N 1
ATOM 831 C CA . LEU A 1 102 ? 13.254 10.349 -15.533 1.00 91.62 102 LEU A CA 1
ATOM 832 C C . LEU A 1 102 ? 13.505 9.174 -16.475 1.00 91.62 102 LEU A C 1
ATOM 834 O O . LEU A 1 102 ? 12.711 8.237 -16.532 1.00 91.62 102 LEU A O 1
ATOM 838 N N . SER A 1 103 ? 14.624 9.222 -17.188 1.00 92.06 103 SER A N 1
ATOM 839 C CA . SER A 1 103 ? 15.121 8.143 -18.043 1.00 92.06 103 SER A CA 1
ATOM 840 C C . SER A 1 103 ? 16.496 7.702 -17.550 1.00 92.06 103 SER A C 1
ATOM 842 O O . SER A 1 103 ?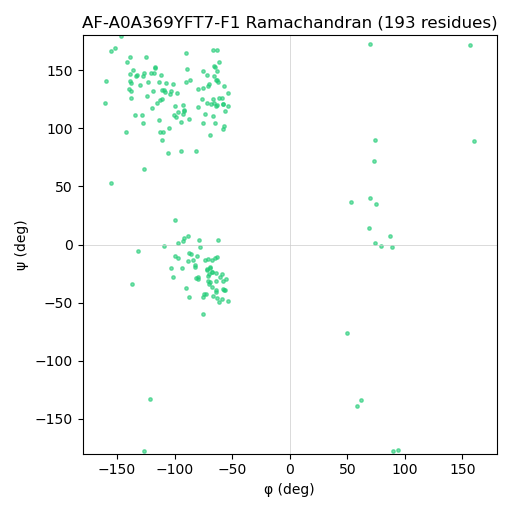 17.437 8.500 -17.550 1.00 92.06 103 SER A O 1
ATOM 844 N N . GLU A 1 104 ? 16.622 6.450 -17.122 1.00 92.56 104 GLU A N 1
ATOM 845 C CA . GLU A 1 104 ? 17.853 5.904 -16.548 1.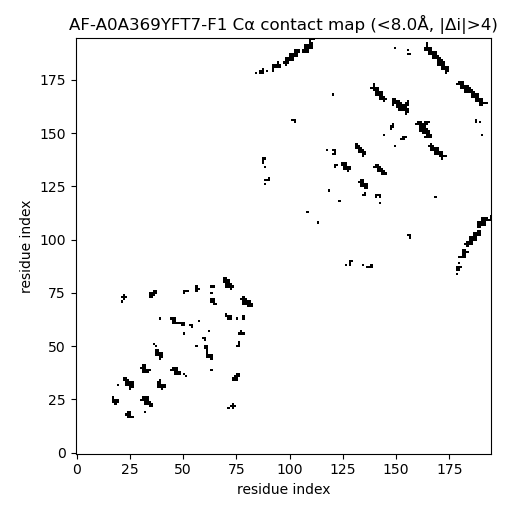00 92.56 104 GLU A CA 1
ATOM 846 C C . GLU A 1 104 ? 18.690 5.194 -17.620 1.00 92.56 104 GLU A C 1
ATOM 848 O O . GLU A 1 104 ? 18.688 3.977 -17.735 1.00 92.56 104 GLU A O 1
ATOM 853 N N . TRP A 1 105 ? 19.436 5.957 -18.419 1.00 89.00 105 TRP A N 1
ATOM 854 C CA . TRP A 1 105 ? 20.217 5.399 -19.535 1.00 89.00 105 TRP A CA 1
ATOM 855 C C . TRP A 1 105 ? 21.451 4.593 -19.120 1.00 89.00 105 TRP A C 1
ATOM 857 O O . TRP A 1 105 ? 21.940 3.773 -19.892 1.00 89.00 105 TRP A O 1
ATOM 867 N N . LYS A 1 106 ? 21.972 4.827 -17.909 1.00 88.94 106 LYS A N 1
ATOM 868 C CA . LYS A 1 106 ? 23.191 4.165 -17.413 1.00 88.94 106 LYS A CA 1
ATOM 869 C C . LYS A 1 106 ? 22.988 2.678 -17.129 1.00 88.94 106 LYS A C 1
ATOM 871 O O . LYS A 1 106 ? 23.963 1.939 -17.050 1.00 88.94 106 LYS A O 1
ATOM 876 N N . ARG A 1 107 ? 21.737 2.254 -16.951 1.00 89.19 107 ARG A N 1
ATOM 877 C CA . ARG A 1 107 ? 21.371 0.893 -16.583 1.00 89.19 107 ARG A CA 1
ATOM 878 C C . ARG A 1 107 ? 20.405 0.340 -17.616 1.00 89.19 107 ARG A C 1
ATOM 880 O O . ARG A 1 107 ? 19.381 0.953 -17.888 1.00 89.19 107 ARG A O 1
ATOM 887 N N . LYS A 1 108 ? 20.719 -0.833 -18.160 1.00 91.69 108 LYS A N 1
ATOM 888 C CA . LYS A 1 108 ? 19.809 -1.600 -19.015 1.00 91.69 108 LYS A CA 1
ATOM 889 C C . LYS A 1 108 ? 19.383 -2.871 -18.299 1.00 91.69 108 LYS A C 1
ATOM 891 O O . LYS A 1 108 ? 20.165 -3.444 -17.540 1.00 91.69 108 LYS A O 1
ATOM 896 N N . ILE A 1 109 ? 18.146 -3.298 -18.524 1.00 93.56 109 ILE A N 1
ATOM 897 C CA . ILE A 1 109 ? 17.601 -4.526 -17.938 1.00 93.56 109 ILE A CA 1
ATOM 898 C C . ILE A 1 109 ? 17.411 -5.564 -19.044 1.00 93.56 109 ILE A C 1
ATOM 900 O O . ILE A 1 109 ? 16.699 -5.312 -20.011 1.00 93.56 109 ILE A O 1
ATOM 904 N N . CYS A 1 110 ? 18.003 -6.746 -18.874 1.00 93.38 110 CYS A N 1
ATOM 905 C CA . CYS A 1 110 ? 17.711 -7.906 -19.717 1.00 93.38 110 CYS A CA 1
ATOM 906 C C . CYS A 1 110 ? 16.245 -8.317 -19.579 1.00 93.38 110 CYS A C 1
ATOM 908 O O . CYS A 1 110 ? 15.730 -8.369 -18.455 1.00 93.38 110 CYS A O 1
ATOM 910 N N . ARG A 1 111 ? 15.583 -8.691 -20.678 1.00 90.75 111 ARG A N 1
ATOM 911 C CA . ARG A 1 111 ? 14.172 -9.120 -20.642 1.00 90.75 111 ARG A CA 1
ATOM 912 C C . ARG A 1 111 ? 13.959 -10.309 -19.711 1.00 90.75 111 ARG A C 1
ATOM 914 O O . ARG A 1 111 ? 12.993 -10.335 -18.948 1.00 90.75 111 ARG A O 1
ATOM 921 N N . SER A 1 112 ? 14.916 -11.230 -19.707 1.00 91.38 112 SER A N 1
ATOM 922 C CA . SER A 1 112 ? 14.970 -12.381 -18.799 1.00 91.38 112 SER A CA 1
ATOM 923 C C . SER A 1 112 ? 14.968 -12.005 -17.306 1.00 91.38 112 SER A C 1
ATOM 925 O O . SER A 1 112 ? 14.392 -12.724 -16.494 1.00 91.38 112 SER A O 1
ATOM 927 N N . LYS A 1 113 ? 15.536 -10.851 -16.932 1.00 93.81 113 LYS A N 1
ATOM 928 C CA . LYS A 1 113 ? 15.702 -10.411 -15.531 1.00 93.81 113 LYS A CA 1
ATOM 929 C C . LYS A 1 113 ? 14.620 -9.453 -15.036 1.00 93.81 113 LYS A C 1
ATOM 931 O O . LYS A 1 113 ? 14.646 -9.034 -13.880 1.00 93.81 113 LYS A O 1
ATOM 936 N N . ILE A 1 114 ? 13.633 -9.113 -15.866 1.00 93.12 114 ILE A N 1
ATOM 937 C CA . ILE A 1 114 ? 12.562 -8.174 -15.495 1.00 93.12 114 ILE A CA 1
ATOM 938 C C . ILE A 1 114 ? 11.816 -8.624 -14.231 1.00 93.12 114 ILE A C 1
ATOM 940 O O . ILE A 1 114 ? 11.463 -7.798 -13.388 1.00 93.12 114 ILE A O 1
ATOM 944 N N . ALA A 1 115 ? 11.578 -9.930 -14.082 1.00 92.44 115 ALA A N 1
ATOM 945 C CA . ALA A 1 115 ? 10.884 -10.468 -12.917 1.00 92.44 115 ALA A CA 1
ATOM 946 C C . ALA A 1 115 ? 11.673 -10.240 -11.617 1.00 92.44 115 ALA A C 1
ATOM 948 O O . ALA A 1 115 ? 11.075 -9.866 -10.608 1.00 92.44 115 ALA A O 1
ATOM 949 N N . GLU A 1 116 ? 12.995 -10.413 -11.656 1.00 94.19 116 GLU A N 1
ATOM 950 C CA . GLU A 1 116 ? 13.891 -10.164 -10.523 1.00 94.19 116 GLU A CA 1
ATOM 951 C C . GLU A 1 116 ? 13.945 -8.676 -10.172 1.00 94.19 116 GLU A C 1
ATOM 953 O O . GLU A 1 116 ? 13.849 -8.305 -9.007 1.00 94.19 116 GLU A O 1
ATOM 958 N N . GLU A 1 117 ? 14.047 -7.803 -11.173 1.00 94.81 117 GLU A N 1
ATOM 959 C CA . GLU A 1 117 ? 14.078 -6.353 -10.962 1.00 94.81 117 GLU A CA 1
ATOM 960 C C . GLU A 1 117 ? 12.767 -5.830 -10.369 1.00 94.81 117 GLU A C 1
ATOM 962 O O . GLU A 1 117 ? 12.775 -5.003 -9.455 1.00 94.81 117 GLU A O 1
ATOM 967 N N . ARG A 1 118 ? 11.631 -6.372 -10.822 1.00 95.56 118 ARG A N 1
ATOM 968 C CA . ARG A 1 118 ? 10.327 -6.113 -10.204 1.00 95.56 118 ARG A CA 1
ATOM 969 C C . ARG A 1 118 ? 10.324 -6.527 -8.733 1.00 95.56 118 ARG A C 1
ATOM 971 O O . ARG A 1 118 ? 9.836 -5.762 -7.906 1.00 95.56 118 ARG A O 1
ATOM 978 N N . LEU A 1 119 ? 10.832 -7.721 -8.417 1.00 94.69 119 LEU A N 1
ATOM 979 C CA . LEU A 1 119 ? 10.889 -8.236 -7.045 1.00 94.69 119 LEU A CA 1
ATOM 980 C C . LEU A 1 119 ? 11.753 -7.343 -6.152 1.00 94.69 119 LEU A C 1
ATOM 982 O O . LEU A 1 119 ? 11.278 -6.886 -5.120 1.00 94.69 119 LEU A O 1
ATOM 986 N N . LYS A 1 120 ? 12.970 -7.001 -6.588 1.00 94.75 120 LYS A N 1
ATOM 987 C CA . LYS A 1 120 ? 13.865 -6.094 -5.849 1.00 94.75 120 LYS A CA 1
ATOM 988 C C . LYS A 1 120 ? 13.219 -4.737 -5.581 1.00 94.75 120 LYS A C 1
ATOM 990 O O . LYS A 1 120 ? 13.394 -4.167 -4.510 1.00 94.75 120 LYS A O 1
ATOM 995 N N . PHE A 1 121 ? 12.476 -4.211 -6.553 1.00 95.75 121 PHE A N 1
ATOM 996 C CA . PHE A 1 121 ? 11.843 -2.906 -6.421 1.00 95.75 121 PHE A CA 1
ATOM 997 C C . PHE A 1 121 ? 10.603 -2.916 -5.522 1.00 95.75 121 PHE A C 1
ATOM 999 O O . PHE A 1 121 ? 10.423 -2.021 -4.695 1.00 95.75 121 PHE A O 1
ATOM 1006 N N . LEU A 1 122 ? 9.713 -3.895 -5.686 1.00 92.94 122 LEU A N 1
ATOM 1007 C CA . LEU A 1 122 ? 8.467 -3.944 -4.920 1.00 92.94 122 LEU A CA 1
ATOM 1008 C C . LEU A 1 122 ? 8.672 -4.529 -3.515 1.00 92.94 122 LEU A C 1
ATOM 1010 O O . LEU A 1 122 ? 7.987 -4.097 -2.584 1.00 92.94 122 LEU A O 1
ATOM 1014 N N . GLY A 1 123 ? 9.657 -5.414 -3.357 1.00 90.06 123 GLY A N 1
ATOM 1015 C CA . GLY A 1 123 ? 9.879 -6.257 -2.185 1.00 90.06 123 GLY A CA 1
ATOM 1016 C C . GLY A 1 123 ? 9.145 -7.596 -2.299 1.00 90.06 123 GLY A C 1
ATOM 1017 O O . GLY A 1 123 ? 8.459 -7.863 -3.287 1.00 90.06 123 GLY A O 1
ATOM 1018 N N . ASP A 1 124 ? 9.254 -8.415 -1.254 1.00 82.94 124 ASP A N 1
ATOM 1019 C CA . ASP A 1 124 ? 8.712 -9.784 -1.233 1.00 82.94 124 ASP A CA 1
ATOM 1020 C C . ASP A 1 124 ? 7.175 -9.823 -1.263 1.00 82.94 124 ASP A C 1
ATOM 1022 O O . ASP A 1 124 ? 6.571 -10.784 -1.734 1.00 82.94 124 ASP A O 1
ATOM 1026 N N . ASN A 1 125 ? 6.534 -8.739 -0.815 1.00 79.94 125 ASN A N 1
ATOM 1027 C CA . ASN A 1 125 ? 5.083 -8.620 -0.703 1.00 79.94 125 ASN A CA 1
ATOM 1028 C C . ASN A 1 125 ? 4.533 -7.580 -1.692 1.00 79.94 125 ASN A C 1
ATOM 1030 O O . ASN A 1 125 ? 4.509 -6.373 -1.421 1.00 79.94 125 ASN A O 1
ATOM 1034 N N . PHE A 1 126 ? 4.051 -8.058 -2.840 1.00 88.44 126 PHE A N 1
ATOM 1035 C CA . PHE A 1 126 ? 3.422 -7.244 -3.879 1.00 88.44 126 PHE A CA 1
ATOM 1036 C C . PHE A 1 126 ? 2.192 -7.935 -4.469 1.00 88.44 126 PHE A C 1
ATOM 1038 O O . PHE A 1 126 ? 2.016 -9.147 -4.374 1.00 88.44 126 PHE A O 1
ATOM 1045 N N . VAL A 1 127 ? 1.343 -7.147 -5.121 1.00 86.94 127 VAL A N 1
ATOM 1046 C CA . VAL A 1 127 ? 0.108 -7.611 -5.751 1.00 86.94 127 VAL A CA 1
ATOM 1047 C C . VAL A 1 127 ? 0.120 -7.236 -7.229 1.00 86.94 127 VAL A C 1
ATOM 1049 O O . VAL A 1 127 ? 0.553 -6.146 -7.608 1.00 86.94 127 VAL A O 1
ATOM 1052 N N . LYS A 1 128 ? -0.358 -8.141 -8.086 1.00 88.19 128 LYS A N 1
ATOM 1053 C CA . LYS A 1 128 ? -0.625 -7.841 -9.497 1.00 88.19 128 LYS A CA 1
ATOM 1054 C C . LYS A 1 128 ? -1.959 -7.103 -9.598 1.00 88.19 128 LYS A C 1
ATOM 1056 O O . LYS A 1 128 ? -2.983 -7.661 -9.221 1.00 88.19 128 LYS A O 1
ATOM 1061 N N . ILE A 1 129 ? -1.933 -5.869 -10.094 1.00 85.75 129 ILE A N 1
ATOM 1062 C CA . ILE A 1 129 ? -3.138 -5.041 -10.258 1.00 85.75 129 ILE A CA 1
ATOM 1063 C C . ILE A 1 129 ? -3.787 -5.317 -11.612 1.00 85.75 129 ILE A C 1
ATOM 1065 O O . ILE A 1 129 ? -4.990 -5.529 -11.692 1.00 85.75 12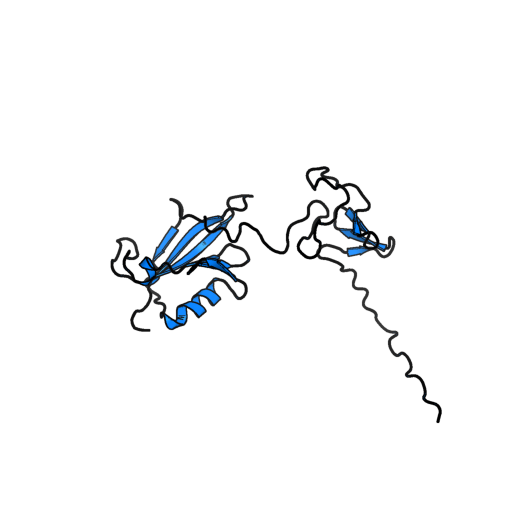9 ILE A O 1
ATOM 1069 N N . ALA A 1 130 ? -2.971 -5.369 -12.664 1.00 86.50 130 ALA A N 1
ATOM 1070 C CA . ALA A 1 130 ? -3.424 -5.601 -14.028 1.00 86.50 130 ALA A CA 1
ATOM 1071 C C . ALA A 1 130 ? -2.381 -6.390 -14.823 1.00 86.50 130 ALA A C 1
ATOM 1073 O O . ALA A 1 130 ? -1.302 -6.740 -14.325 1.00 86.50 130 ALA A O 1
ATOM 1074 N N . SER A 1 131 ? -2.686 -6.677 -16.089 1.00 88.12 131 SER A N 1
ATOM 1075 C CA . SER A 1 131 ? -1.678 -7.213 -17.003 1.00 88.12 131 SER A CA 1
ATOM 1076 C C . SER A 1 131 ? -0.508 -6.233 -17.112 1.00 88.12 131 SER A C 1
ATOM 1078 O O . SER A 1 131 ? -0.708 -5.046 -17.352 1.00 88.12 131 SER A O 1
ATOM 1080 N N . GLY A 1 132 ? 0.709 -6.720 -16.865 1.00 90.56 132 GLY A N 1
ATOM 1081 C CA . GLY A 1 132 ? 1.900 -5.877 -16.895 1.00 90.56 132 GLY A CA 1
ATOM 1082 C C . GLY A 1 132 ? 1.991 -4.840 -15.769 1.00 90.56 132 GLY A C 1
ATOM 1083 O O . GLY A 1 132 ? 2.812 -3.941 -15.882 1.00 90.56 132 GLY A O 1
ATOM 1084 N N . LYS A 1 133 ? 1.197 -4.917 -14.690 1.00 92.69 133 LYS A N 1
ATOM 1085 C CA . LYS A 1 133 ? 1.206 -3.907 -13.617 1.00 92.69 133 LYS A CA 1
ATOM 1086 C C . LYS A 1 133 ? 1.146 -4.529 -12.227 1.00 92.69 133 LYS A C 1
ATOM 1088 O O . LYS A 1 133 ? 0.236 -5.295 -11.912 1.00 92.69 133 LYS A O 1
ATOM 1093 N N . TRP A 1 134 ? 2.098 -4.156 -11.378 1.00 92.56 134 TRP A N 1
ATOM 1094 C CA . TRP A 1 134 ? 2.250 -4.680 -10.021 1.00 92.56 134 TRP A CA 1
ATOM 1095 C C . TRP A 1 134 ? 2.532 -3.567 -9.024 1.00 92.56 134 TRP A C 1
ATOM 1097 O O . TRP A 1 134 ? 3.165 -2.575 -9.375 1.00 92.56 134 TRP A O 1
ATOM 1107 N N . ARG A 1 135 ? 2.102 -3.751 -7.777 1.00 91.00 135 ARG A N 1
ATOM 1108 C CA . ARG A 1 135 ? 2.199 -2.740 -6.724 1.00 91.00 135 ARG A CA 1
ATOM 1109 C C . ARG A 1 135 ? 2.604 -3.345 -5.396 1.00 91.00 135 ARG A C 1
ATOM 1111 O O . ARG A 1 135 ? 2.161 -4.439 -5.052 1.00 91.00 135 ARG A O 1
ATOM 1118 N N . SER A 1 136 ? 3.451 -2.631 -4.669 1.00 90.88 136 SER A N 1
ATOM 1119 C CA . SER A 1 136 ? 3.862 -3.003 -3.321 1.00 90.88 136 SER A CA 1
ATOM 1120 C C . SER A 1 136 ? 2.680 -2.932 -2.350 1.00 90.88 136 SER A C 1
ATOM 1122 O O . SER A 1 136 ? 1.732 -2.173 -2.562 1.00 90.88 136 SER A O 1
ATOM 1124 N N . ILE A 1 137 ? 2.728 -3.721 -1.273 1.00 82.00 137 ILE A N 1
ATOM 1125 C CA . ILE A 1 137 ? 1.628 -3.803 -0.298 1.00 82.00 137 ILE A CA 1
ATOM 1126 C C . ILE A 1 137 ? 1.363 -2.479 0.443 1.00 82.00 137 ILE A C 1
ATOM 1128 O O . ILE A 1 137 ? 0.219 -2.169 0.771 1.00 82.00 137 ILE A O 1
ATOM 1132 N N . ASP A 1 138 ? 2.405 -1.669 0.655 1.00 80.75 138 ASP A N 1
ATOM 1133 C CA . ASP A 1 138 ? 2.309 -0.314 1.215 1.00 80.75 138 ASP A CA 1
ATOM 1134 C C . ASP A 1 138 ? 1.733 0.699 0.209 1.00 80.75 138 ASP A C 1
ATOM 1136 O O . ASP A 1 138 ? 1.349 1.805 0.581 1.00 80.75 138 ASP A O 1
ATOM 1140 N N . GLY A 1 139 ? 1.658 0.322 -1.070 1.00 84.06 139 GLY A N 1
ATOM 1141 C CA . GLY A 1 139 ? 1.095 1.117 -2.150 1.00 84.06 139 GLY A CA 1
ATOM 1142 C C . GLY A 1 139 ? 2.002 2.212 -2.691 1.00 84.06 139 GLY A C 1
ATOM 1143 O O . GLY A 1 139 ? 1.614 2.879 -3.647 1.00 84.06 139 GLY A O 1
ATOM 1144 N N . ASN A 1 140 ? 3.202 2.403 -2.155 1.00 88.44 140 ASN A N 1
ATOM 1145 C CA . ASN A 1 140 ? 4.056 3.525 -2.549 1.00 88.44 140 ASN A CA 1
ATOM 1146 C C . ASN A 1 140 ? 4.949 3.219 -3.759 1.00 88.44 140 ASN A C 1
ATOM 1148 O O . ASN A 1 140 ? 5.614 4.119 -4.269 1.00 88.44 140 ASN A O 1
ATOM 1152 N N . ARG A 1 141 ? 4.990 1.967 -4.231 1.00 93.12 141 ARG A N 1
ATOM 1153 C CA . ARG A 1 141 ? 5.803 1.549 -5.380 1.00 93.12 141 ARG A CA 1
ATOM 1154 C C . ARG A 1 141 ? 4.971 0.756 -6.375 1.00 93.12 141 ARG A C 1
ATOM 1156 O O . ARG A 1 141 ? 4.195 -0.119 -5.995 1.00 93.12 141 ARG A O 1
ATOM 1163 N N . GLN A 1 142 ? 5.156 1.042 -7.657 1.00 94.19 142 GLN A N 1
ATOM 1164 C CA . GLN A 1 142 ? 4.470 0.367 -8.750 1.00 94.19 142 GLN A CA 1
ATOM 1165 C C . GLN A 1 142 ? 5.437 0.071 -9.888 1.00 94.19 142 GLN A C 1
ATOM 1167 O O . GLN A 1 142 ? 6.184 0.935 -10.335 1.00 94.19 142 GLN A O 1
ATOM 1172 N N . PHE A 1 143 ? 5.406 -1.162 -10.372 1.00 95.56 143 PHE A N 1
ATOM 1173 C CA . PHE A 1 143 ? 6.180 -1.597 -11.521 1.00 95.56 143 PHE A CA 1
ATOM 1174 C C . PHE A 1 143 ? 5.243 -1.831 -12.698 1.00 95.56 143 PHE A C 1
ATOM 1176 O O . PHE A 1 143 ? 4.209 -2.493 -12.537 1.00 95.56 143 PHE A O 1
ATOM 1183 N N . ARG A 1 144 ? 5.597 -1.313 -13.878 1.00 93.94 144 ARG A N 1
ATOM 1184 C CA . ARG A 1 144 ? 4.787 -1.507 -15.083 1.00 93.94 144 ARG A CA 1
ATOM 1185 C C . ARG A 1 144 ? 5.590 -1.904 -16.308 1.00 93.94 144 ARG A C 1
ATOM 1187 O O . ARG A 1 144 ? 6.670 -1.384 -16.572 1.00 93.94 144 ARG A O 1
ATOM 1194 N N . ILE A 1 145 ? 4.945 -2.735 -17.108 1.00 93.19 145 ILE A N 1
ATOM 1195 C CA . ILE A 1 145 ? 5.321 -3.138 -18.450 1.00 93.19 145 ILE A CA 1
ATOM 1196 C C . ILE A 1 145 ? 4.097 -2.877 -19.322 1.00 93.19 145 ILE A C 1
ATOM 1198 O O . ILE A 1 145 ? 3.108 -3.608 -19.255 1.00 93.19 145 ILE A O 1
ATOM 1202 N N . LYS A 1 146 ? 4.141 -1.813 -20.115 1.00 88.88 146 LYS A N 1
ATOM 1203 C CA . LYS A 1 146 ? 3.130 -1.569 -21.142 1.00 88.88 146 LYS A CA 1
ATOM 1204 C C . LYS A 1 146 ? 3.579 -2.227 -22.445 1.00 88.88 146 LYS A C 1
ATOM 1206 O O . LYS A 1 146 ? 4.766 -2.138 -22.742 1.00 88.88 146 LYS A O 1
ATOM 1211 N N . PRO A 1 147 ? 2.680 -2.856 -23.222 1.00 89.56 147 PRO A N 1
ATOM 1212 C CA . PRO A 1 147 ? 3.057 -3.522 -24.468 1.00 89.56 147 PRO A CA 1
ATOM 1213 C C . PRO A 1 147 ? 3.824 -2.610 -25.435 1.00 89.56 147 PRO A C 1
ATOM 1215 O O . PRO A 1 147 ? 4.904 -2.982 -25.881 1.00 89.56 147 PRO A O 1
ATOM 1218 N N . ASP A 1 148 ? 3.326 -1.397 -25.676 1.00 88.31 148 ASP A N 1
ATOM 1219 C CA . ASP A 1 148 ? 3.953 -0.432 -26.589 1.00 88.31 148 ASP A CA 1
ATOM 1220 C C . ASP A 1 148 ? 5.349 -0.000 -26.115 1.00 88.31 148 ASP A C 1
ATOM 1222 O O . ASP A 1 148 ? 6.319 -0.038 -26.872 1.00 88.31 148 ASP A O 1
ATOM 1226 N N . ASP A 1 149 ? 5.483 0.322 -24.826 1.00 88.75 149 ASP A N 1
ATOM 1227 C CA . ASP A 1 149 ? 6.760 0.720 -24.223 1.00 88.75 149 ASP A CA 1
ATOM 1228 C C . ASP A 1 149 ? 7.758 -0.450 -24.190 1.00 88.75 149 ASP A C 1
ATOM 1230 O O . ASP A 1 149 ? 8.945 -0.265 -24.445 1.00 88.75 149 ASP A O 1
ATOM 1234 N N . TYR A 1 150 ? 7.281 -1.675 -23.957 1.00 89.25 150 TYR A N 1
ATOM 1235 C CA . TYR A 1 150 ? 8.086 -2.901 -23.944 1.00 89.25 150 TYR A CA 1
ATOM 1236 C C . TYR A 1 150 ? 8.593 -3.306 -25.335 1.00 89.25 150 TYR A C 1
ATOM 1238 O O . TYR A 1 150 ? 9.685 -3.868 -25.472 1.00 89.25 150 TYR A O 1
ATOM 1246 N N . LEU A 1 151 ? 7.797 -3.035 -26.371 1.00 88.50 151 LEU A N 1
ATOM 1247 C CA . LEU A 1 151 ? 8.186 -3.213 -27.769 1.00 88.50 151 LEU A CA 1
ATOM 1248 C C . LEU A 1 151 ? 9.005 -2.023 -28.293 1.00 88.50 151 LEU A C 1
ATOM 1250 O O . LEU A 1 151 ? 9.708 -2.163 -29.289 1.00 88.50 151 LEU A O 1
ATOM 1254 N N . GLY A 1 152 ? 8.961 -0.882 -27.601 1.00 85.25 152 GLY A N 1
ATOM 1255 C CA . GLY A 1 152 ? 9.697 0.335 -27.929 1.00 85.25 152 GLY A CA 1
ATOM 1256 C C . GLY A 1 152 ? 8.985 1.270 -28.904 1.00 85.25 152 GLY A C 1
ATOM 1257 O O . GLY A 1 152 ? 9.575 2.271 -29.298 1.00 85.25 152 GLY A O 1
ATOM 1258 N N . THR A 1 153 ? 7.729 1.004 -29.267 1.00 86.38 153 THR A N 1
ATOM 1259 C CA . THR A 1 153 ? 6.997 1.739 -30.316 1.00 86.38 153 THR A CA 1
ATOM 1260 C C . THR A 1 153 ? 6.762 3.216 -29.979 1.00 86.38 153 THR A C 1
ATOM 1262 O O . THR A 1 153 ? 6.642 4.036 -30.884 1.00 86.38 153 THR A O 1
ATOM 1265 N N . HIS A 1 154 ? 6.747 3.577 -28.692 1.00 77.94 154 HIS A N 1
ATOM 1266 C CA . HIS A 1 154 ? 6.480 4.938 -28.209 1.00 77.94 154 HIS A CA 1
ATOM 1267 C C . HIS A 1 154 ? 7.756 5.761 -27.894 1.00 77.94 154 HIS A C 1
ATOM 1269 O O . HIS A 1 154 ? 7.689 6.980 -27.736 1.00 77.94 154 HIS A O 1
ATOM 1275 N N . GLY A 1 155 ? 8.938 5.127 -27.852 1.00 80.81 155 GLY A N 1
ATOM 1276 C CA . GLY A 1 155 ? 10.212 5.784 -27.522 1.00 80.81 155 GLY A CA 1
ATOM 1277 C C . GLY A 1 155 ? 10.365 6.222 -26.05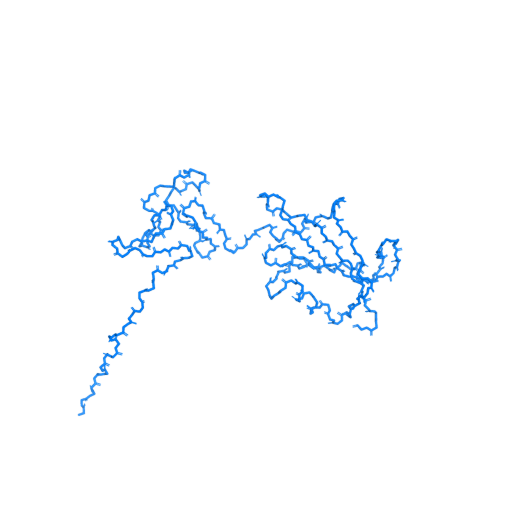2 1.00 80.81 155 GLY A C 1
ATOM 1278 O O . GLY A 1 155 ? 9.429 6.134 -25.260 1.00 80.81 155 GLY A O 1
ATOM 1279 N N . MET A 1 156 ? 11.562 6.679 -25.660 1.00 89.44 156 MET A N 1
ATOM 1280 C CA . MET A 1 156 ? 11.904 7.016 -24.265 1.00 89.44 156 MET A CA 1
ATOM 1281 C C . MET A 1 156 ? 12.730 8.309 -24.147 1.00 89.44 156 MET A C 1
ATOM 1283 O O . MET A 1 156 ? 13.595 8.582 -24.974 1.00 89.44 156 MET A O 1
ATOM 1287 N N . GLY A 1 157 ? 12.532 9.064 -23.060 1.00 84.50 157 GLY A N 1
ATOM 1288 C CA . GLY A 1 157 ? 13.399 10.184 -22.666 1.00 84.50 157 GLY A CA 1
ATOM 1289 C C . GLY A 1 157 ? 12.950 11.564 -23.156 1.00 84.50 157 GLY A C 1
ATOM 1290 O O . GLY A 1 157 ? 11.874 11.730 -23.726 1.00 84.50 157 GLY A O 1
ATOM 1291 N N . LYS A 1 158 ? 13.771 12.579 -22.861 1.00 82.88 158 LYS A N 1
ATOM 1292 C CA . LYS A 1 158 ? 13.617 13.959 -23.347 1.00 82.88 158 LYS A CA 1
ATOM 1293 C C . LYS A 1 158 ? 14.987 14.476 -23.831 1.00 82.88 158 LYS A C 1
ATOM 1295 O O . LYS A 1 158 ? 15.845 14.679 -22.972 1.00 82.88 158 LYS A O 1
ATOM 1300 N N . PRO A 1 159 ? 15.204 14.698 -25.145 1.00 86.44 159 PRO A N 1
ATOM 1301 C CA . PRO A 1 159 ? 14.274 14.439 -26.254 1.00 86.44 159 PRO A CA 1
ATOM 1302 C C . PRO A 1 159 ? 13.900 12.951 -26.368 1.00 86.44 159 PRO A C 1
ATOM 1304 O O . PRO A 1 159 ? 14.612 12.088 -25.858 1.00 86.44 159 PRO A O 1
ATOM 1307 N N . VAL A 1 160 ? 12.750 12.663 -26.985 1.00 89.00 160 VAL A N 1
ATOM 1308 C CA . VAL A 1 160 ? 12.246 11.288 -27.123 1.00 89.00 160 VAL A CA 1
ATOM 1309 C C . VAL A 1 160 ? 13.105 10.540 -28.136 1.00 89.00 160 VAL A C 1
ATOM 1311 O O . VAL A 1 160 ? 13.191 10.946 -29.293 1.00 89.00 160 VAL A O 1
ATOM 1314 N N . ILE A 1 161 ? 13.714 9.439 -27.704 1.00 88.69 161 ILE A N 1
ATOM 1315 C CA . ILE A 1 161 ? 14.428 8.514 -28.580 1.00 88.69 161 ILE A CA 1
ATOM 1316 C C . ILE A 1 161 ? 13.435 7.430 -29.019 1.00 88.69 161 ILE A C 1
ATOM 1318 O O . ILE A 1 161 ? 12.950 6.689 -28.159 1.00 88.69 161 ILE A O 1
ATOM 1322 N N . PRO A 1 162 ? 13.082 7.333 -30.314 1.00 89.12 162 PRO A N 1
ATOM 1323 C CA . PRO A 1 162 ? 12.116 6.348 -30.803 1.00 89.12 162 PRO A CA 1
ATOM 1324 C C . PRO A 1 162 ? 12.651 4.915 -30.666 1.00 89.12 162 PRO A C 1
ATOM 1326 O O . PRO A 1 162 ? 13.841 4.709 -30.431 1.00 89.12 162 PRO A O 1
ATOM 1329 N N . ASN A 1 163 ? 11.775 3.915 -30.824 1.00 89.88 163 ASN A N 1
ATOM 1330 C CA . ASN A 1 163 ? 12.149 2.491 -30.868 1.00 89.88 163 ASN A CA 1
ATOM 1331 C C . ASN A 1 163 ? 12.993 2.035 -29.668 1.00 89.88 163 ASN A C 1
ATOM 1333 O O . ASN A 1 163 ? 13.905 1.225 -29.814 1.00 89.88 163 ASN A O 1
ATOM 1337 N N . THR A 1 164 ? 12.708 2.574 -28.480 1.00 89.88 164 THR A N 1
ATOM 1338 C CA . THR A 1 164 ? 13.441 2.256 -27.248 1.00 89.88 164 THR A CA 1
ATOM 1339 C C . THR A 1 164 ? 12.552 1.443 -26.303 1.00 89.88 164 THR A C 1
ATOM 1341 O O . THR A 1 164 ? 11.754 2.036 -25.569 1.00 89.88 164 THR A O 1
ATOM 1344 N N . PRO A 1 165 ? 12.672 0.100 -26.305 1.00 93.19 165 PRO A N 1
ATOM 1345 C CA . PRO A 1 165 ? 12.053 -0.773 -25.315 1.00 93.19 165 PRO A CA 1
ATOM 1346 C C . PRO A 1 165 ? 12.407 -0.356 -23.890 1.00 93.19 165 PRO A C 1
ATOM 1348 O O . PRO A 1 165 ? 13.584 -0.173 -23.582 1.00 93.19 165 PRO A O 1
ATOM 1351 N N . HIS A 1 166 ? 11.423 -0.222 -23.007 1.00 93.44 166 HIS A N 1
ATOM 1352 C CA . HIS A 1 166 ? 11.659 0.161 -21.617 1.00 93.44 166 HIS A CA 1
ATOM 1353 C C . HIS A 1 166 ? 10.550 -0.315 -20.668 1.00 93.44 166 HIS A C 1
ATOM 1355 O O . HIS A 1 166 ? 9.475 -0.752 -21.079 1.00 93.44 166 HIS A O 1
ATOM 1361 N N . VAL A 1 167 ? 10.832 -0.241 -19.368 1.00 95.19 167 VAL A N 1
ATOM 1362 C CA . VAL A 1 167 ? 9.887 -0.526 -18.276 1.00 95.19 167 VAL A CA 1
ATOM 1363 C C . VAL A 1 167 ? 9.799 0.655 -17.316 1.00 95.19 167 VAL A C 1
ATOM 1365 O O . VAL A 1 167 ? 10.690 1.507 -17.286 1.00 95.19 167 VAL A O 1
ATOM 1368 N N . HIS A 1 168 ? 8.732 0.701 -16.515 1.00 95.12 168 HIS A N 1
ATOM 1369 C CA . HIS A 1 168 ? 8.481 1.795 -15.577 1.00 95.12 168 HIS A CA 1
ATOM 1370 C C . HIS A 1 168 ? 8.636 1.361 -14.123 1.00 95.12 168 HIS A C 1
ATOM 1372 O O . HIS A 1 168 ? 8.020 0.387 -13.680 1.00 95.12 168 HIS A O 1
ATOM 1378 N N . PHE A 1 169 ? 9.366 2.176 -13.370 1.00 96.19 169 PHE A N 1
ATOM 1379 C CA . PHE A 1 169 ? 9.443 2.139 -11.917 1.00 96.19 169 PHE A CA 1
ATOM 1380 C C . PHE A 1 169 ? 8.820 3.421 -11.369 1.00 96.19 169 PHE A C 1
ATOM 1382 O O . PHE A 1 169 ? 9.374 4.516 -11.491 1.00 96.19 169 PHE A O 1
ATOM 1389 N N . GLU A 1 170 ? 7.638 3.289 -10.785 1.00 95.38 170 GLU A N 1
ATOM 1390 C CA . GLU A 1 170 ? 6.825 4.405 -10.326 1.00 95.38 170 GLU A CA 1
ATOM 1391 C C . GLU A 1 170 ? 6.820 4.469 -8.798 1.00 95.38 170 GLU A C 1
ATOM 1393 O O . GLU A 1 170 ? 6.577 3.475 -8.110 1.00 95.38 170 GLU A O 1
ATOM 1398 N N . PHE A 1 171 ? 7.068 5.664 -8.270 1.00 94.31 171 PHE A N 1
ATOM 1399 C CA . PHE A 1 171 ? 6.902 5.992 -6.860 1.00 94.31 171 PHE A CA 1
ATOM 1400 C C . PHE A 1 171 ? 5.626 6.801 -6.689 1.00 94.31 171 PHE A C 1
ATOM 1402 O O . PHE A 1 171 ? 5.388 7.782 -7.405 1.00 94.31 171 PHE A O 1
ATOM 1409 N N . LEU A 1 172 ? 4.824 6.389 -5.720 1.00 91.25 172 LEU A N 1
ATOM 1410 C CA . LEU A 1 172 ? 3.509 6.928 -5.451 1.00 91.25 172 LEU A CA 1
ATOM 1411 C C . LEU A 1 172 ? 3.443 7.491 -4.040 1.00 91.25 172 LEU A C 1
ATOM 1413 O O . LEU A 1 172 ? 4.078 6.980 -3.121 1.00 91.25 172 LEU A O 1
ATOM 1417 N N . GLN A 1 173 ? 2.640 8.537 -3.876 1.00 86.50 173 GLN A N 1
ATOM 1418 C CA . GLN A 1 173 ? 2.303 9.091 -2.570 1.00 86.50 173 GLN A CA 1
ATOM 1419 C C . GLN A 1 173 ? 0.786 9.204 -2.421 1.00 86.50 173 GLN A C 1
ATOM 1421 O O . GLN A 1 173 ? 0.100 9.498 -3.410 1.00 86.50 173 GLN A O 1
ATOM 1426 N N . PRO A 1 174 ? 0.251 8.986 -1.209 1.00 79.88 174 PRO A N 1
ATOM 1427 C CA . PRO A 1 174 ? -1.165 9.173 -0.941 1.00 79.88 174 PRO A CA 1
ATOM 1428 C C . PRO A 1 174 ? -1.556 10.640 -1.143 1.00 79.88 174 PRO A C 1
ATOM 1430 O O . PRO A 1 174 ? -0.813 11.569 -0.817 1.00 79.88 174 PRO A O 1
ATOM 1433 N N . LYS A 1 175 ? -2.745 10.866 -1.698 1.00 77.38 175 LYS A N 1
ATOM 1434 C CA . LYS A 1 175 ? -3.292 12.205 -1.921 1.00 77.38 175 LYS A CA 1
ATOM 1435 C C . LYS A 1 175 ? -3.924 12.721 -0.622 1.00 77.38 175 LYS A C 1
ATOM 1437 O O . LYS A 1 175 ? -5.138 12.646 -0.443 1.00 77.38 175 LYS A O 1
ATOM 1442 N N . GLY A 1 176 ? -3.101 13.236 0.291 1.00 74.06 176 GLY A N 1
ATOM 1443 C CA . GLY A 1 176 ? -3.548 13.658 1.625 1.00 74.06 176 GLY A CA 1
ATOM 1444 C C . GLY A 1 176 ? -4.118 12.475 2.414 1.00 74.06 176 GLY A C 1
ATOM 1445 O O . GLY A 1 176 ? -3.547 11.389 2.392 1.00 74.06 176 GLY A O 1
ATOM 1446 N N . SER A 1 177 ? -5.275 12.652 3.054 1.00 62.53 177 SER A N 1
ATOM 1447 C CA . SER A 1 177 ? -6.006 11.569 3.738 1.00 62.53 177 SER A CA 1
ATOM 1448 C C . SER A 1 177 ? -6.804 10.665 2.784 1.00 62.53 177 SER A C 1
ATOM 1450 O O . SER A 1 177 ? -7.550 9.796 3.233 1.00 62.53 177 SER A O 1
ATOM 1452 N N . SER A 1 178 ? -6.707 10.889 1.467 1.00 60.38 178 SER A N 1
ATOM 1453 C CA . SER A 1 178 ? -7.429 10.107 0.467 1.00 60.38 178 SER A CA 1
ATOM 1454 C C . SER A 1 178 ? -6.801 8.735 0.261 1.00 60.38 178 SER A C 1
ATOM 1456 O O . SER A 1 178 ? -5.591 8.542 0.293 1.00 60.38 178 SER A O 1
ATOM 1458 N N . ILE A 1 179 ? -7.675 7.804 -0.083 1.00 62.78 179 ILE A N 1
ATOM 1459 C CA . ILE A 1 179 ? -7.386 6.457 -0.565 1.00 62.78 179 ILE A CA 1
ATOM 1460 C C . ILE A 1 179 ? -6.672 6.414 -1.934 1.00 62.78 179 ILE A C 1
ATOM 1462 O O . ILE A 1 179 ? -6.216 5.351 -2.345 1.00 62.78 179 ILE A O 1
ATOM 1466 N N . HIS A 1 180 ? -6.599 7.542 -2.650 1.00 73.44 180 HIS A N 1
ATOM 1467 C CA . HIS A 1 180 ? -5.978 7.652 -3.972 1.00 73.44 180 HIS A CA 1
ATOM 1468 C C . HIS A 1 180 ? -4.496 7.992 -3.876 1.00 73.44 180 HIS A C 1
ATOM 1470 O O . HIS A 1 180 ? -4.078 8.724 -2.979 1.00 73.44 180 HIS A O 1
ATOM 1476 N N . PHE A 1 181 ? -3.726 7.555 -4.869 1.00 83.50 181 PHE A N 1
ATOM 1477 C CA . PHE A 1 181 ? -2.309 7.860 -4.959 1.00 83.50 181 PHE A CA 1
ATOM 1478 C C . PHE A 1 181 ? -1.984 8.654 -6.219 1.00 83.50 181 PHE A C 1
ATOM 1480 O O . PHE A 1 181 ? -2.608 8.496 -7.268 1.00 83.50 181 PHE A O 1
ATOM 1487 N N . ASN A 1 182 ? -0.977 9.512 -6.103 1.00 87.06 182 ASN A N 1
ATOM 1488 C CA . ASN A 1 182 ? -0.407 10.231 -7.230 1.00 87.06 182 ASN A CA 1
ATOM 1489 C C . ASN A 1 182 ? 0.965 9.652 -7.554 1.00 87.06 182 ASN A C 1
ATOM 1491 O O . ASN A 1 182 ? 1.759 9.405 -6.645 1.00 87.06 182 ASN A O 1
ATOM 1495 N N . VAL A 1 183 ? 1.265 9.500 -8.844 1.00 91.12 183 VAL A N 1
ATOM 1496 C CA . VAL A 1 183 ? 2.621 9.170 -9.291 1.00 91.12 183 VAL A CA 1
ATOM 1497 C C . VAL A 1 183 ? 3.490 10.413 -9.127 1.00 91.12 183 VAL A C 1
ATOM 1499 O O . VAL A 1 183 ? 3.293 11.416 -9.814 1.00 91.12 183 VAL A O 1
ATOM 1502 N N . VAL A 1 184 ? 4.450 10.358 -8.211 1.00 92.69 184 VAL A N 1
ATOM 1503 C CA . VAL A 1 184 ? 5.363 11.475 -7.923 1.00 92.69 184 VAL A CA 1
ATOM 1504 C C . VAL A 1 184 ? 6.608 11.383 -8.791 1.00 92.69 184 VAL A C 1
ATOM 1506 O O . VAL A 1 184 ? 7.101 12.394 -9.289 1.00 92.69 184 VAL A O 1
ATOM 1509 N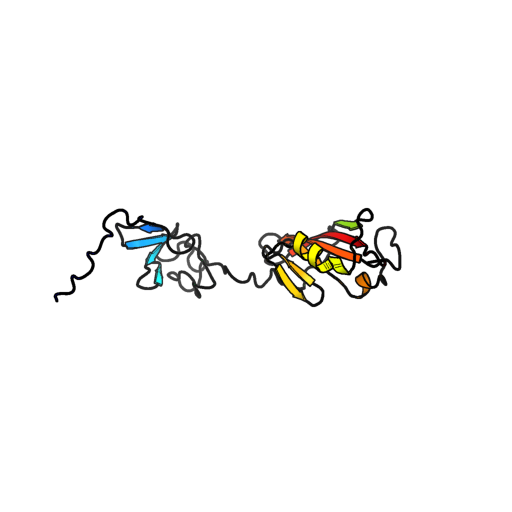 N . LYS A 1 185 ? 7.085 10.162 -9.031 1.00 94.94 185 LYS A N 1
ATOM 1510 C CA . LYS A 1 185 ? 8.272 9.899 -9.840 1.00 94.94 185 LYS A CA 1
ATOM 1511 C C . LYS A 1 185 ? 8.037 8.677 -10.711 1.00 94.94 185 LYS A C 1
ATOM 1513 O O . LYS A 1 185 ? 7.551 7.665 -10.218 1.00 94.94 185 LYS A O 1
ATOM 1518 N N . ASN A 1 186 ? 8.395 8.775 -11.982 1.00 94.25 186 ASN A N 1
ATOM 1519 C CA . ASN A 1 186 ? 8.325 7.685 -12.942 1.00 94.25 186 ASN A CA 1
ATOM 1520 C C . ASN A 1 186 ? 9.685 7.544 -13.626 1.00 94.25 186 ASN A C 1
ATOM 1522 O O . ASN A 1 186 ? 10.117 8.439 -14.357 1.00 94.25 186 ASN A O 1
ATOM 1526 N N . ILE A 1 187 ? 10.376 6.448 -13.336 1.00 94.75 187 ILE A N 1
ATOM 1527 C CA . ILE A 1 187 ? 11.684 6.139 -13.902 1.00 94.75 187 ILE A CA 1
ATOM 1528 C C . ILE A 1 187 ? 11.483 5.142 -15.037 1.00 94.75 187 ILE A C 1
ATOM 1530 O O . ILE A 1 187 ? 11.005 4.029 -14.821 1.00 94.75 187 ILE A O 1
ATOM 1534 N N . HIS A 1 188 ? 11.878 5.552 -16.234 1.00 93.94 188 HIS A N 1
ATOM 1535 C CA . HIS A 1 188 ? 11.907 4.722 -17.426 1.00 93.94 188 HIS A CA 1
ATOM 1536 C C . HIS A 1 188 ? 13.297 4.109 -17.534 1.00 93.94 188 HIS A C 1
ATOM 1538 O O . HIS A 1 188 ? 14.292 4.838 -17.594 1.00 93.94 188 HIS A O 1
ATOM 1544 N N . VAL A 1 189 ? 13.367 2.783 -17.525 1.00 95.00 189 VAL A N 1
ATOM 1545 C CA . VAL A 1 189 ? 14.632 2.053 -17.626 1.00 95.00 189 VAL A CA 1
ATOM 1546 C C . VAL A 1 189 ? 14.617 1.260 -18.928 1.00 95.00 189 VAL A C 1
ATOM 1548 O O . VAL A 1 189 ? 13.700 0.453 -19.114 1.00 95.00 189 VAL A O 1
ATOM 1551 N N . PRO A 1 190 ? 15.585 1.484 -19.832 1.00 94.50 190 PRO A N 1
ATOM 1552 C CA . PRO A 1 190 ? 15.632 0.794 -21.107 1.00 94.50 190 PRO A CA 1
ATOM 1553 C C . PRO A 1 190 ? 15.879 -0.701 -20.910 1.00 94.50 190 PRO A C 1
ATOM 1555 O O . PRO A 1 190 ? 16.617 -1.134 -20.018 1.00 94.50 190 PRO A O 1
ATOM 1558 N N . LEU A 1 191 ? 15.263 -1.492 -21.777 1.00 93.56 191 LEU A N 1
ATOM 1559 C CA . LEU A 1 191 ? 15.538 -2.911 -21.884 1.00 93.56 191 LEU A CA 1
ATOM 1560 C C . LEU A 1 191 ? 16.714 -3.123 -22.827 1.00 93.56 191 LEU A C 1
ATOM 1562 O O . LEU A 1 191 ? 16.854 -2.435 -23.840 1.00 93.56 191 LEU A O 1
ATOM 1566 N N . ASP A 1 192 ? 17.561 -4.079 -22.478 1.00 88.75 192 ASP A N 1
ATOM 1567 C CA . ASP A 1 192 ? 18.556 -4.572 -23.411 1.00 88.75 192 ASP A CA 1
ATOM 1568 C C . ASP A 1 192 ? 17.886 -5.564 -24.367 1.00 88.75 192 ASP A C 1
ATOM 1570 O O . ASP A 1 192 ? 17.112 -6.417 -23.938 1.00 88.75 192 ASP A O 1
ATOM 1574 N N . CYS A 1 193 ? 18.142 -5.434 -25.666 1.00 69.44 193 CYS A N 1
ATOM 1575 C CA . CYS A 1 193 ? 17.593 -6.343 -26.676 1.00 69.44 193 CYS A CA 1
ATOM 1576 C C . CYS A 1 193 ? 18.438 -7.616 -26.824 1.00 69.44 193 CYS A C 1
ATOM 1578 O O . CYS A 1 193 ? 17.995 -8.570 -27.459 1.00 69.44 193 CYS A O 1
ATOM 1580 N N . CYS A 1 194 ? 19.649 -7.621 -26.260 1.00 70.06 194 CYS A N 1
ATOM 1581 C CA . CYS A 1 194 ? 20.628 -8.694 -26.409 1.00 70.06 194 CYS A CA 1
ATOM 1582 C C . CYS A 1 194 ? 20.557 -9.759 -25.291 1.00 70.06 194 CYS A C 1
ATOM 1584 O O . CYS A 1 194 ? 21.381 -10.673 -25.281 1.00 70.06 194 CYS A O 1
ATOM 1586 N N . CYS A 1 195 ? 19.597 -9.642 -24.359 1.00 62.00 195 CYS A N 1
ATOM 1587 C CA . CYS A 1 195 ? 19.304 -10.565 -23.253 1.00 62.00 195 CYS A CA 1
ATOM 1588 C C . CYS A 1 195 ? 17.871 -10.352 -22.688 1.00 62.00 195 CYS A C 1
ATOM 1590 O O . CYS A 1 195 ? 17.433 -11.152 -21.827 1.00 62.00 195 CYS A O 1
#

Secondary structure (DSSP, 8-state):
---PPPP----S------B-STT-EE-TTT--EEETTEEEETTTTEESS--TTGGGT-SSTT-S-S-TTTEE-SSSS--EESS--TTTT-TT--EEEEEEEEE-TT--EEGGGHHHHHHHHH-S-EEEEETTEEEETTSSEEEE--HHHHHTTT-BTTTTBSS--EEEEEEEEE-TTSS-EEEEEEEEEEEES--

InterPro domains:
  IPR022385 Rhs repeat-associated core [TIGR03696] (15-77)
  IPR050708 Type VI secretion system VgrG/RHS [PTHR32305] (10-79)